Protein AF-A0A498KSR8-F1 (afdb_monomer)

Structure (mmCIF, N/CA/C/O backbone):
data_AF-A0A498KSR8-F1
#
_entry.id   AF-A0A498KSR8-F1
#
loop_
_atom_site.group_PDB
_atom_site.id
_atom_site.type_symbol
_atom_site.label_atom_id
_atom_site.label_alt_id
_atom_site.label_comp_id
_atom_site.label_asym_id
_atom_site.label_entity_id
_atom_site.label_seq_id
_atom_site.pdbx_PDB_ins_code
_atom_site.Cartn_x
_atom_site.Cartn_y
_atom_site.Cartn_z
_atom_site.occupancy
_atom_site.B_iso_or_equiv
_atom_site.auth_seq_id
_atom_site.auth_comp_id
_atom_site.auth_asym_id
_atom_site.auth_atom_id
_atom_site.pdbx_PDB_model_num
ATOM 1 N N . MET A 1 1 ? -6.014 2.698 -21.132 1.00 37.38 1 MET A N 1
ATOM 2 C CA . MET A 1 1 ? -6.149 2.306 -19.713 1.00 37.38 1 MET A CA 1
ATOM 3 C C . MET A 1 1 ? -6.261 0.792 -19.699 1.00 37.38 1 MET A C 1
ATOM 5 O O . MET A 1 1 ? -7.099 0.286 -20.431 1.00 37.38 1 MET A O 1
ATOM 9 N N . ALA A 1 2 ? -5.376 0.079 -19.002 1.00 42.53 2 ALA A N 1
ATOM 10 C CA . ALA A 1 2 ? -5.387 -1.384 -18.971 1.00 42.53 2 ALA A CA 1
ATOM 11 C C . ALA A 1 2 ? -5.490 -1.837 -17.513 1.00 42.53 2 ALA A C 1
ATOM 13 O O . ALA A 1 2 ? -4.584 -1.586 -16.719 1.00 42.53 2 ALA A O 1
ATOM 14 N N . VAL A 1 3 ? -6.623 -2.443 -17.170 1.00 49.97 3 VAL A N 1
ATOM 15 C CA . VAL A 1 3 ? -6.821 -3.191 -15.927 1.00 49.97 3 VAL A CA 1
ATOM 16 C C . VAL A 1 3 ? -6.925 -4.643 -16.358 1.00 49.97 3 VAL A C 1
ATOM 18 O O . VAL A 1 3 ? -7.799 -4.977 -17.158 1.00 49.97 3 VAL A O 1
ATOM 21 N N . SER A 1 4 ? -6.016 -5.485 -15.880 1.00 51.09 4 SER A N 1
ATOM 22 C CA . SER A 1 4 ? -6.077 -6.923 -16.136 1.00 51.09 4 SER A CA 1
ATOM 23 C C . SER A 1 4 ? -6.499 -7.628 -14.857 1.00 51.09 4 SER A C 1
ATOM 25 O O . SER A 1 4 ? -5.865 -7.447 -13.817 1.00 51.09 4 SER A O 1
ATOM 27 N N . PHE A 1 5 ? -7.574 -8.410 -14.929 1.00 47.62 5 PHE A N 1
ATOM 28 C CA . PHE A 1 5 ? -7.998 -9.300 -13.854 1.00 47.62 5 PHE A CA 1
ATOM 29 C C . PHE A 1 5 ? -7.514 -10.713 -14.170 1.00 47.62 5 PHE A C 1
ATOM 31 O O . PHE A 1 5 ? -7.826 -11.260 -15.230 1.00 47.62 5 PHE A O 1
ATOM 38 N N . CYS A 1 6 ? -6.780 -11.328 -13.246 1.00 39.06 6 CYS A N 1
ATOM 39 C CA . CYS A 1 6 ? -6.440 -12.741 -13.360 1.00 39.06 6 CYS A CA 1
ATOM 40 C C . CYS A 1 6 ? -7.640 -13.577 -12.899 1.00 39.06 6 CYS A C 1
ATOM 42 O O . CYS A 1 6 ? -7.863 -13.764 -11.704 1.00 39.06 6 CYS A O 1
ATOM 44 N N . SER A 1 7 ? -8.418 -14.100 -13.849 1.00 30.44 7 SER A N 1
ATOM 45 C CA . SER A 1 7 ? -9.392 -15.151 -13.549 1.00 30.44 7 SER A CA 1
ATOM 46 C C . SER A 1 7 ? -8.649 -16.464 -13.304 1.00 30.44 7 SER A C 1
ATOM 48 O O . SER A 1 7 ? -7.961 -16.969 -14.189 1.00 30.44 7 SER A O 1
ATOM 50 N N . SER A 1 8 ? -8.790 -17.026 -12.103 1.00 32.53 8 SER A N 1
ATOM 51 C CA . SER A 1 8 ? -8.528 -18.450 -11.885 1.00 32.53 8 SER A CA 1
ATOM 52 C C . SER A 1 8 ? -9.859 -19.182 -12.028 1.00 32.53 8 SER A C 1
ATOM 54 O O . SER A 1 8 ? -10.708 -19.137 -11.142 1.00 32.53 8 SER A O 1
ATOM 56 N N . ALA A 1 9 ? -10.068 -19.814 -13.182 1.00 25.47 9 ALA A N 1
ATOM 57 C CA . ALA A 1 9 ? -11.222 -20.670 -13.413 1.00 25.47 9 ALA A CA 1
ATOM 58 C C . ALA A 1 9 ? -10.991 -22.019 -12.716 1.00 25.47 9 ALA A C 1
ATOM 60 O O . ALA A 1 9 ? -10.334 -22.906 -13.256 1.00 25.47 9 ALA A O 1
ATOM 61 N N . SER A 1 10 ? -11.516 -22.182 -11.503 1.00 28.42 10 SER A N 1
ATOM 62 C CA . SER A 1 10 ? -11.705 -23.505 -10.906 1.00 28.42 10 SER A CA 1
ATOM 63 C C . SER A 1 10 ? -13.027 -24.077 -11.414 1.00 28.42 10 SER A C 1
ATOM 65 O O . SER A 1 10 ? -14.099 -23.612 -11.029 1.00 28.42 10 SER A O 1
ATOM 67 N N . SER A 1 11 ? -12.945 -25.064 -12.304 1.00 27.91 11 SER A N 1
ATOM 68 C CA . SER A 1 11 ? -14.103 -25.814 -12.790 1.00 27.91 11 SER A CA 1
ATOM 69 C C . SER A 1 11 ? -14.611 -26.743 -11.688 1.00 27.91 11 SER A C 1
ATOM 71 O O . SER A 1 11 ? -13.905 -27.666 -11.290 1.00 27.91 11 SER A O 1
ATOM 73 N N . SER A 1 12 ? -15.834 -26.528 -11.208 1.00 28.89 12 SER A N 1
ATOM 74 C CA . SER A 1 12 ? -16.576 -27.519 -10.424 1.00 28.89 12 SER A CA 1
ATOM 75 C C . SER A 1 12 ? -17.867 -27.858 -11.160 1.00 28.89 12 SER A C 1
ATOM 77 O O . SER A 1 12 ? -18.763 -27.025 -11.284 1.00 28.89 12 SER A O 1
ATOM 79 N N . ALA A 1 13 ? -17.919 -29.084 -11.673 1.00 31.53 13 ALA A N 1
ATOM 80 C CA . ALA A 1 13 ? -19.086 -29.695 -12.282 1.00 31.53 13 ALA A CA 1
ATOM 81 C C . ALA A 1 13 ? -20.202 -29.891 -11.246 1.00 31.53 13 ALA A C 1
ATOM 83 O O . ALA A 1 13 ? -19.932 -30.422 -10.174 1.00 31.53 13 ALA A O 1
ATOM 84 N N . PHE A 1 14 ? -21.443 -29.537 -11.588 1.00 29.28 14 PHE A N 1
ATOM 85 C CA . PHE A 1 14 ? -22.636 -30.051 -10.912 1.00 29.28 14 PHE A CA 1
ATOM 86 C C . PHE A 1 14 ? -23.839 -30.114 -11.866 1.00 29.28 14 PHE A C 1
ATOM 88 O O . PHE A 1 14 ? -24.258 -29.103 -12.419 1.00 29.28 14 PHE A O 1
ATOM 95 N N . GLY A 1 15 ? -24.347 -31.341 -12.038 1.00 27.52 15 GLY A N 1
ATOM 96 C CA . GLY A 1 15 ? -25.760 -31.727 -11.909 1.00 27.52 15 GLY A CA 1
ATOM 97 C C . GLY A 1 15 ? -26.813 -31.080 -12.811 1.00 27.52 15 GLY A C 1
ATOM 98 O O . GLY A 1 15 ? -27.214 -29.944 -12.602 1.00 27.52 15 GLY A O 1
ATOM 99 N N . GLN A 1 16 ? -27.346 -31.876 -13.738 1.00 27.77 16 GLN A N 1
ATOM 100 C CA . GLN A 1 16 ? -28.535 -31.589 -14.545 1.00 27.77 16 GLN A CA 1
ATOM 101 C C . GLN A 1 16 ? -29.865 -31.720 -13.765 1.00 27.77 16 GLN A C 1
ATOM 103 O O . GLN A 1 16 ? -29.965 -32.522 -12.839 1.00 27.77 16 GLN A O 1
ATOM 108 N N . THR A 1 17 ? -30.897 -31.060 -14.329 1.00 29.50 17 THR A N 1
ATOM 109 C CA . THR A 1 17 ? -32.377 -31.269 -14.263 1.00 29.50 17 THR A CA 1
ATOM 110 C C . THR A 1 17 ? -33.210 -30.366 -13.318 1.00 29.50 17 THR A C 1
ATOM 112 O O . THR A 1 17 ? -32.687 -29.887 -12.320 1.00 29.50 17 THR A O 1
ATOM 115 N N . PRO A 1 18 ? -34.513 -30.114 -13.609 1.00 36.16 18 PRO A N 1
ATOM 116 C CA . PRO A 1 18 ? -35.009 -29.413 -14.802 1.00 36.16 18 PRO A CA 1
ATOM 117 C C . PRO A 1 18 ? -36.053 -28.300 -14.501 1.00 36.16 18 PRO A C 1
ATOM 119 O O . PRO A 1 18 ? -36.508 -28.096 -13.381 1.00 36.16 18 PRO A O 1
ATOM 122 N N . LEU A 1 19 ? -36.417 -27.593 -15.576 1.00 27.86 19 LEU A N 1
ATOM 123 C CA . LEU A 1 19 ? -37.385 -26.497 -15.713 1.00 27.86 19 LEU A CA 1
ATOM 124 C C . LEU A 1 19 ? -38.819 -26.801 -15.231 1.00 27.86 19 LEU A C 1
ATOM 126 O O . LEU A 1 19 ? -39.397 -27.819 -15.600 1.00 27.86 19 LEU A O 1
ATOM 130 N N . LEU A 1 20 ? -39.433 -25.813 -14.569 1.00 27.55 20 LEU A N 1
ATOM 131 C CA . LEU A 1 20 ? -40.883 -25.591 -14.492 1.00 27.55 20 LEU A CA 1
ATOM 132 C C . LEU A 1 20 ? -41.127 -24.080 -14.321 1.00 27.55 20 LEU A C 1
ATOM 134 O O . LEU A 1 20 ? -40.804 -23.511 -13.283 1.00 27.55 20 LEU A O 1
ATOM 138 N N . CYS A 1 21 ? -41.665 -23.415 -15.346 1.00 26.39 21 CYS A N 1
ATOM 139 C CA . CYS A 1 21 ? -42.132 -22.029 -15.258 1.00 26.39 21 CYS A CA 1
ATOM 140 C C . CYS A 1 21 ? -43.576 -21.972 -15.763 1.00 26.39 21 CYS A C 1
ATOM 142 O O . CYS A 1 21 ? -43.846 -22.252 -16.931 1.00 26.39 21 CYS A O 1
ATOM 144 N N . GLY A 1 22 ? -44.491 -21.675 -14.839 1.00 26.58 22 GLY A N 1
ATOM 145 C CA . GLY A 1 22 ? -45.909 -21.464 -15.087 1.00 26.58 22 GLY A CA 1
ATOM 146 C C . GLY A 1 22 ? -46.208 -20.005 -15.423 1.00 26.58 22 GLY A C 1
ATOM 147 O O . GLY A 1 22 ? -45.643 -19.077 -14.850 1.00 26.58 22 GLY A O 1
ATOM 148 N N . THR A 1 23 ? -47.116 -19.835 -16.372 1.00 29.55 23 THR A N 1
ATOM 149 C CA . THR A 1 23 ? -47.727 -18.591 -16.842 1.00 29.55 23 THR A CA 1
ATOM 150 C C . THR A 1 23 ? -48.704 -18.003 -15.825 1.00 29.55 23 THR A C 1
ATOM 152 O O . THR A 1 23 ? -49.509 -18.763 -15.301 1.00 29.55 23 THR A O 1
ATOM 155 N N . HIS A 1 24 ? -48.753 -16.673 -15.666 1.00 30.48 24 HIS A N 1
ATOM 156 C CA . HIS A 1 24 ? -50.002 -15.946 -15.378 1.00 30.48 24 HIS A CA 1
ATOM 157 C C . HIS A 1 24 ? -49.932 -14.467 -15.823 1.00 30.48 24 HIS A C 1
ATOM 159 O O . HIS A 1 24 ? -49.077 -13.702 -15.386 1.00 30.48 24 HIS A O 1
ATOM 165 N N . GLN A 1 25 ? -50.864 -14.100 -16.714 1.00 27.14 25 GLN A N 1
ATOM 166 C CA . GLN A 1 25 ? -51.406 -12.750 -16.971 1.00 27.14 25 GLN A CA 1
ATOM 167 C C . GLN A 1 25 ? -52.143 -12.261 -15.701 1.00 27.14 25 GLN A C 1
ATOM 169 O O . GLN A 1 25 ? -52.571 -13.098 -14.911 1.00 27.14 25 GLN A O 1
ATOM 174 N N . THR A 1 26 ? -52.348 -10.986 -15.345 1.00 28.50 26 THR A N 1
ATOM 175 C CA . THR A 1 26 ? -52.990 -9.790 -15.963 1.00 28.50 26 THR A CA 1
ATOM 176 C C . THR A 1 26 ? -52.943 -8.725 -14.822 1.00 28.50 26 THR A C 1
ATOM 178 O O . THR A 1 26 ? -52.844 -9.125 -13.668 1.00 28.50 26 THR A O 1
ATOM 181 N N . GLN A 1 27 ? -52.969 -7.394 -14.949 1.00 27.55 27 GLN A N 1
ATOM 182 C CA . GLN A 1 27 ? -53.984 -6.502 -15.525 1.00 27.55 27 GLN A CA 1
ATOM 183 C C . GLN A 1 27 ? -53.532 -5.035 -15.293 1.00 27.55 27 GLN A C 1
ATOM 185 O O . GLN A 1 27 ? -52.729 -4.759 -14.403 1.00 27.55 27 GLN A O 1
ATOM 190 N N . ALA A 1 28 ? -54.059 -4.108 -16.094 1.00 27.56 28 ALA A N 1
ATOM 191 C CA . ALA A 1 28 ? -53.700 -2.691 -16.161 1.00 27.56 28 ALA A CA 1
ATOM 192 C C . ALA A 1 28 ? -54.772 -1.757 -15.561 1.00 27.56 28 ALA A C 1
ATOM 194 O O . ALA A 1 28 ? -55.951 -2.084 -15.620 1.00 27.56 28 ALA A O 1
ATOM 195 N N . SER A 1 29 ? -54.361 -0.561 -15.112 1.00 27.38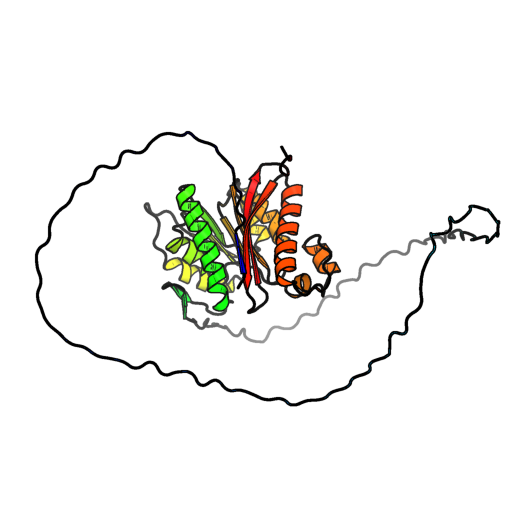 29 SER A N 1
ATOM 196 C CA . SER A 1 29 ? -55.144 0.699 -15.015 1.00 27.38 29 SER A CA 1
ATOM 197 C C . SER A 1 29 ? -54.234 1.779 -14.398 1.00 27.38 29 SER A C 1
ATOM 199 O O . SER A 1 29 ? -53.503 1.449 -13.473 1.00 27.38 29 SER A O 1
ATOM 201 N N . SER A 1 30 ? -54.177 3.067 -14.736 1.00 29.03 30 SER A N 1
ATOM 202 C CA . SER A 1 30 ? -54.765 3.951 -15.751 1.00 29.03 30 SER A CA 1
ATOM 203 C C . SER A 1 30 ? -54.107 5.340 -15.539 1.00 29.03 30 SER A C 1
ATOM 205 O O . SER A 1 30 ? -53.965 5.771 -14.398 1.00 29.03 30 SER A O 1
ATOM 207 N N . LEU A 1 31 ? -53.693 6.017 -16.619 1.00 28.64 31 LEU A N 1
ATOM 208 C CA . LEU A 1 31 ? -53.275 7.445 -16.714 1.00 28.64 31 LEU A CA 1
ATOM 209 C C . LEU A 1 31 ? -54.508 8.397 -16.585 1.00 28.64 31 LEU A C 1
ATOM 211 O O . LEU A 1 31 ? -55.594 7.831 -16.431 1.00 28.64 31 LEU A O 1
ATOM 215 N N . PRO A 1 32 ? -54.471 9.761 -16.741 1.00 40.25 32 PRO A N 1
ATOM 216 C CA . PRO A 1 32 ? -53.430 10.719 -17.222 1.00 40.25 32 PRO A CA 1
ATOM 217 C C . PRO A 1 32 ? -53.456 12.101 -16.457 1.00 40.25 32 PRO A C 1
ATOM 219 O O . PRO A 1 32 ? -53.939 12.128 -15.329 1.00 40.25 32 PRO A O 1
ATOM 222 N N . PRO A 1 33 ? -53.131 13.289 -17.045 1.00 50.56 33 PRO A N 1
ATOM 223 C CA . PRO A 1 33 ? -51.916 13.767 -17.749 1.00 50.56 33 PRO A CA 1
ATOM 224 C C . PRO A 1 33 ? -51.358 15.113 -17.195 1.00 50.56 33 PRO A C 1
ATOM 226 O O . PRO A 1 33 ? -52.087 15.882 -16.583 1.00 50.56 33 PRO A O 1
ATOM 229 N N . SER A 1 34 ? -50.130 15.503 -17.578 1.00 30.50 34 SER A N 1
ATOM 230 C CA . SER A 1 34 ? -49.866 16.866 -18.103 1.00 30.50 34 SER A CA 1
ATOM 231 C C . SER A 1 34 ? -48.469 17.015 -18.723 1.00 30.50 34 SER A C 1
ATOM 233 O O . SER A 1 34 ? -47.472 16.511 -18.218 1.00 30.50 34 SER A O 1
ATOM 235 N N . SER A 1 35 ? -48.457 17.736 -19.838 1.00 29.72 35 SER A N 1
ATOM 236 C CA . SER A 1 35 ? -47.402 18.066 -20.797 1.00 29.72 35 SER A CA 1
ATOM 237 C C . SER A 1 35 ? -46.304 19.024 -20.314 1.00 29.72 35 SER A C 1
ATOM 239 O O . SER A 1 35 ? -46.603 20.007 -19.644 1.00 29.72 35 SER A O 1
ATOM 241 N N . SER A 1 36 ? -45.083 18.882 -20.841 1.00 29.92 36 SER A N 1
ATOM 242 C CA . SER A 1 36 ? -44.428 19.936 -21.649 1.00 29.92 36 SER A CA 1
ATOM 243 C C . SER A 1 36 ? -43.089 19.457 -22.229 1.00 29.92 36 SER A C 1
ATOM 245 O O . SER A 1 36 ? -42.213 18.948 -21.539 1.00 29.92 36 SER A O 1
ATOM 247 N N . LEU A 1 37 ? -42.975 19.599 -23.551 1.00 30.36 37 LEU A N 1
ATOM 248 C CA . LEU A 1 37 ? -41.784 19.366 -24.359 1.00 30.36 37 LEU A CA 1
ATOM 249 C C . LEU A 1 37 ? -40.799 20.530 -24.203 1.00 30.36 37 LEU A C 1
ATOM 251 O O . LEU A 1 37 ? -41.174 21.673 -24.449 1.00 30.36 37 LEU A O 1
ATOM 255 N N . VAL A 1 38 ? -39.521 20.231 -23.964 1.00 29.70 38 VAL A N 1
ATOM 256 C CA . VAL A 1 38 ? -38.410 21.114 -24.347 1.00 29.70 38 VAL A CA 1
ATOM 257 C C . VAL A 1 38 ? -37.380 20.279 -25.103 1.00 29.70 38 VAL A C 1
ATOM 259 O O . VAL A 1 38 ? -36.735 19.392 -24.553 1.00 29.70 38 VAL A O 1
ATOM 262 N N . LYS A 1 39 ? -37.271 20.556 -26.406 1.00 30.12 39 LYS A N 1
ATOM 263 C CA . LYS A 1 39 ? -36.176 20.118 -27.275 1.00 30.12 39 LYS A CA 1
ATOM 264 C C . LYS A 1 39 ? -34.951 20.973 -26.960 1.00 30.12 39 LYS A C 1
ATOM 266 O O . LYS A 1 39 ? -35.011 22.185 -27.145 1.00 30.12 39 LYS A O 1
ATOM 271 N N . THR A 1 40 ? -33.833 20.353 -26.608 1.00 30.72 40 THR A N 1
ATOM 272 C CA . THR A 1 40 ? -32.520 21.012 -26.615 1.00 30.72 40 THR A CA 1
ATOM 273 C C . THR A 1 40 ? -31.614 20.323 -27.626 1.00 30.72 40 THR A C 1
ATOM 275 O O . THR A 1 40 ? -31.404 19.112 -27.599 1.00 30.72 40 THR A O 1
ATOM 278 N N . GLN A 1 41 ? -31.162 21.126 -28.586 1.00 29.78 41 GLN A N 1
ATOM 279 C CA . GLN A 1 41 ? -30.337 20.753 -29.726 1.00 29.78 41 GLN A CA 1
ATOM 280 C C . GLN A 1 41 ? -28.911 20.389 -29.293 1.00 29.78 41 GLN A C 1
ATOM 282 O O . GLN A 1 41 ? -28.297 21.069 -28.476 1.00 29.78 41 GLN A O 1
ATOM 287 N N . ILE A 1 42 ? -28.384 19.335 -29.910 1.00 32.81 42 ILE A N 1
ATOM 288 C CA . ILE A 1 42 ? -26.991 18.887 -29.832 1.00 32.81 42 ILE A CA 1
ATOM 289 C C . ILE A 1 42 ? -26.166 19.688 -30.856 1.00 32.81 42 ILE A C 1
ATOM 291 O O . ILE A 1 42 ? -26.533 19.680 -32.034 1.00 32.81 42 ILE A O 1
ATOM 295 N N . PRO A 1 43 ? -25.040 20.328 -30.489 1.00 33.88 43 PRO A N 1
ATOM 296 C CA . PRO A 1 43 ? -24.094 20.840 -31.470 1.00 33.88 43 PRO A CA 1
ATOM 297 C C . PRO A 1 43 ? -23.013 19.802 -31.817 1.00 33.88 43 PRO A C 1
ATOM 299 O O . PRO A 1 43 ? -22.288 19.303 -30.959 1.00 33.88 43 PRO A O 1
ATOM 302 N N . ASN A 1 44 ? -22.896 19.526 -33.118 1.00 31.94 44 ASN A N 1
ATOM 303 C CA . ASN A 1 44 ? -21.813 18.782 -33.769 1.00 31.94 44 ASN A CA 1
ATOM 304 C C . ASN A 1 44 ? -20.428 19.411 -33.498 1.00 31.94 44 ASN A C 1
ATOM 306 O O . ASN A 1 44 ? -20.257 20.607 -33.758 1.00 31.94 44 ASN A O 1
ATOM 310 N N . PRO A 1 45 ? -19.392 18.635 -33.129 1.00 35.41 45 PRO A N 1
ATOM 311 C CA . PRO A 1 45 ? -18.019 19.110 -33.206 1.00 35.41 45 PRO A CA 1
ATOM 312 C C . PRO A 1 45 ? -17.466 18.978 -34.634 1.00 35.41 45 PRO A C 1
ATOM 314 O O . PRO A 1 45 ? -17.447 17.911 -35.245 1.00 35.41 45 PRO A O 1
ATOM 317 N N . LYS A 1 46 ? -17.000 20.115 -35.160 1.00 29.64 46 LYS A N 1
ATOM 318 C CA . LYS A 1 46 ? -16.313 20.264 -36.447 1.00 29.64 46 LYS A CA 1
ATOM 319 C C . LYS A 1 46 ? -15.026 19.431 -36.486 1.00 29.64 46 LYS A C 1
ATOM 321 O O . LYS A 1 46 ? -1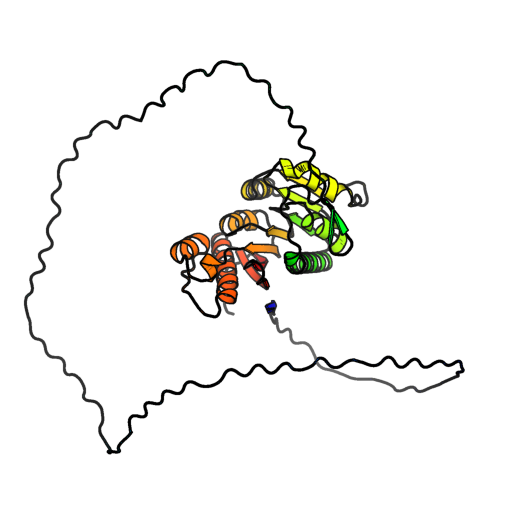4.116 19.644 -35.688 1.00 29.64 46 LYS A O 1
ATOM 326 N N . VAL A 1 47 ? -14.931 18.562 -37.488 1.00 31.17 47 VAL A N 1
ATOM 327 C CA . VAL A 1 47 ? -13.700 17.899 -37.932 1.00 31.17 47 VAL A CA 1
ATOM 328 C C . VAL A 1 47 ? -12.742 18.961 -38.482 1.00 31.17 47 VAL A C 1
ATOM 330 O O . VAL A 1 47 ? -13.051 19.629 -39.467 1.00 31.17 47 VAL A O 1
ATOM 333 N N . LYS A 1 48 ? -11.575 19.133 -37.849 1.00 27.62 48 LYS A N 1
ATOM 334 C CA . LYS A 1 48 ? -10.443 19.864 -38.435 1.00 27.62 48 LYS A CA 1
ATOM 335 C C . LYS A 1 48 ? -9.489 18.867 -39.081 1.00 27.62 48 LYS A C 1
ATOM 337 O O . LYS A 1 48 ? -8.664 18.246 -38.422 1.00 27.62 48 LYS A O 1
ATOM 342 N N . THR A 1 49 ? -9.616 18.761 -40.394 1.00 27.25 49 THR A N 1
ATOM 343 C CA . THR A 1 49 ? -8.634 18.187 -41.309 1.00 27.25 49 THR A CA 1
ATOM 344 C C . THR A 1 49 ? -7.390 19.079 -41.307 1.00 27.25 49 THR A C 1
ATOM 346 O O . THR A 1 49 ? -7.477 20.248 -41.680 1.00 27.25 49 THR A O 1
ATOM 349 N N . GLN A 1 50 ? -6.230 18.560 -40.902 1.00 29.11 50 GLN A N 1
ATOM 350 C CA . GLN A 1 50 ? -4.941 19.159 -41.254 1.00 29.11 50 GLN A CA 1
ATOM 351 C C . GLN A 1 50 ? -4.245 18.261 -42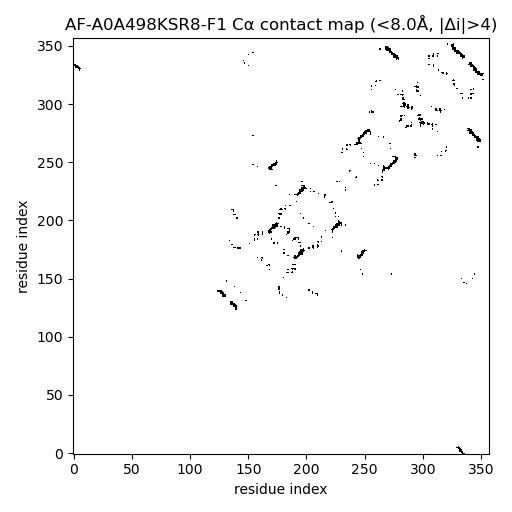.271 1.00 29.11 50 GLN A C 1
ATOM 353 O O . GLN A 1 50 ? -3.776 17.168 -41.967 1.00 29.11 50 GLN A O 1
ATOM 358 N N . GLN A 1 51 ? -4.214 18.764 -43.502 1.00 26.06 51 GLN A N 1
ATOM 359 C CA . GLN A 1 51 ? -3.312 18.337 -44.556 1.00 26.06 51 GLN A CA 1
ATOM 360 C C . GLN A 1 51 ? -1.864 18.595 -44.117 1.00 26.06 51 GLN A C 1
ATOM 362 O O . GLN A 1 51 ? -1.517 19.712 -43.732 1.00 26.06 51 GLN A O 1
ATOM 367 N N . ARG A 1 52 ? -0.992 17.597 -44.266 1.00 27.55 52 ARG A N 1
ATOM 368 C CA . ARG A 1 52 ? 0.415 17.837 -44.600 1.00 27.55 52 ARG A CA 1
ATOM 369 C C . ARG A 1 52 ? 0.760 17.024 -45.836 1.00 27.55 52 ARG A C 1
ATOM 371 O O . ARG A 1 52 ? 0.542 15.818 -45.890 1.00 27.55 52 ARG A O 1
ATOM 378 N N . ALA A 1 53 ? 1.222 17.754 -46.841 1.00 28.59 53 ALA A N 1
ATOM 379 C CA . ALA A 1 53 ? 1.590 17.270 -48.152 1.00 28.59 53 ALA A CA 1
ATOM 380 C C . ALA A 1 53 ? 2.955 16.562 -48.141 1.00 28.59 53 ALA A C 1
ATOM 382 O O . ALA A 1 53 ? 3.882 16.990 -47.461 1.00 28.59 53 ALA A O 1
ATOM 383 N N . ASN A 1 54 ? 3.013 15.492 -48.937 1.00 26.72 54 ASN A N 1
ATOM 384 C CA . ASN A 1 54 ? 4.100 14.984 -49.777 1.00 26.72 54 ASN A CA 1
ATOM 385 C C . ASN A 1 54 ? 5.564 15.334 -49.445 1.00 26.72 54 ASN A C 1
ATOM 387 O O . ASN A 1 54 ? 6.003 16.461 -49.646 1.00 26.72 54 ASN A O 1
ATOM 391 N N . ALA A 1 55 ? 6.363 14.280 -49.265 1.00 28.14 55 ALA A N 1
ATOM 392 C CA . ALA A 1 55 ? 7.585 14.099 -50.047 1.00 28.14 55 ALA A CA 1
ATOM 393 C C . ALA A 1 55 ? 7.758 12.605 -50.366 1.00 28.14 55 ALA A C 1
ATOM 395 O O . ALA A 1 55 ? 7.827 11.760 -49.477 1.00 28.14 55 ALA A O 1
ATOM 396 N N . ARG A 1 56 ? 7.750 12.301 -51.665 1.00 29.22 56 ARG A N 1
ATOM 397 C CA . ARG A 1 56 ? 8.091 11.003 -52.250 1.00 29.22 56 ARG A CA 1
ATOM 398 C C . ARG A 1 56 ? 9.607 10.833 -52.172 1.00 29.22 56 ARG A C 1
ATOM 400 O O . ARG A 1 56 ? 10.317 11.787 -52.463 1.00 29.22 56 ARG A O 1
ATOM 407 N N . ASN A 1 57 ? 10.081 9.621 -51.911 1.00 27.03 57 ASN A N 1
ATOM 408 C CA . ASN A 1 57 ? 11.186 9.080 -52.693 1.00 27.03 57 ASN A CA 1
ATOM 409 C C . ASN A 1 57 ? 11.020 7.568 -52.826 1.00 27.03 57 ASN A C 1
ATOM 411 O O . ASN A 1 57 ? 10.968 6.822 -51.853 1.00 27.03 57 ASN A O 1
ATOM 415 N N . SER A 1 58 ? 10.838 7.176 -54.078 1.00 27.16 58 SER A N 1
ATOM 416 C CA . SER A 1 58 ? 10.783 5.823 -54.588 1.00 27.16 58 SER A CA 1
ATOM 417 C C . SER A 1 58 ? 12.179 5.417 -55.033 1.00 27.16 58 SER A C 1
ATOM 419 O O . SER A 1 58 ? 12.733 6.092 -55.894 1.00 27.16 58 SER A O 1
ATOM 421 N N . GLU A 1 59 ? 12.674 4.273 -54.579 1.00 27.64 59 GLU A N 1
ATOM 422 C CA . GLU A 1 59 ? 13.599 3.474 -55.382 1.00 27.64 59 GLU A CA 1
ATOM 423 C C . GLU A 1 59 ? 13.074 2.038 -55.429 1.00 27.64 59 GLU A C 1
ATOM 425 O O . GLU A 1 59 ? 13.120 1.275 -54.468 1.00 27.64 59 GLU A O 1
ATOM 430 N N . ARG A 1 60 ? 12.473 1.729 -56.583 1.00 26.41 60 ARG A N 1
ATOM 431 C CA . ARG A 1 60 ? 12.300 0.379 -57.113 1.00 26.41 60 ARG A CA 1
ATOM 432 C C . ARG A 1 60 ? 13.666 -0.081 -57.608 1.00 26.41 60 ARG A C 1
ATOM 434 O O . ARG A 1 60 ? 14.245 0.598 -58.449 1.00 26.41 60 ARG A O 1
ATOM 441 N N . LEU A 1 61 ? 14.094 -1.270 -57.207 1.00 27.80 61 LEU A N 1
ATOM 442 C CA . LEU A 1 61 ? 15.012 -2.079 -58.001 1.00 27.80 61 LEU A CA 1
ATOM 443 C C . LEU A 1 61 ? 14.369 -3.440 -58.252 1.00 27.80 61 LEU A C 1
ATOM 445 O O . LEU A 1 61 ? 13.660 -3.990 -57.411 1.00 27.80 61 LEU A O 1
ATOM 449 N N . GLN A 1 62 ? 14.512 -3.850 -59.503 1.00 26.94 62 GLN A N 1
ATOM 450 C CA . GLN A 1 62 ? 13.729 -4.834 -60.229 1.00 26.94 62 GLN A CA 1
ATOM 451 C C . GLN A 1 62 ? 14.034 -6.270 -59.787 1.00 26.94 62 GLN A C 1
ATOM 453 O O . GLN A 1 62 ? 15.185 -6.620 -59.543 1.00 26.94 62 GLN A O 1
ATOM 458 N N . CYS A 1 63 ? 12.996 -7.109 -59.774 1.00 23.03 63 CYS A N 1
ATOM 459 C CA . CYS A 1 63 ? 13.143 -8.549 -59.957 1.00 23.03 63 CYS A CA 1
ATOM 460 C C . CYS A 1 63 ? 13.329 -8.843 -61.450 1.00 23.03 63 CYS A C 1
ATOM 462 O O . CYS A 1 63 ? 12.595 -8.304 -62.281 1.00 23.03 63 CYS A O 1
ATOM 464 N N . SER A 1 64 ? 14.251 -9.748 -61.761 1.00 29.09 64 SER A N 1
ATOM 465 C CA . SER A 1 64 ? 14.302 -10.484 -63.022 1.00 29.09 64 SER A CA 1
ATOM 466 C C . SER A 1 64 ? 14.453 -11.973 -62.713 1.00 29.09 64 SER A C 1
ATOM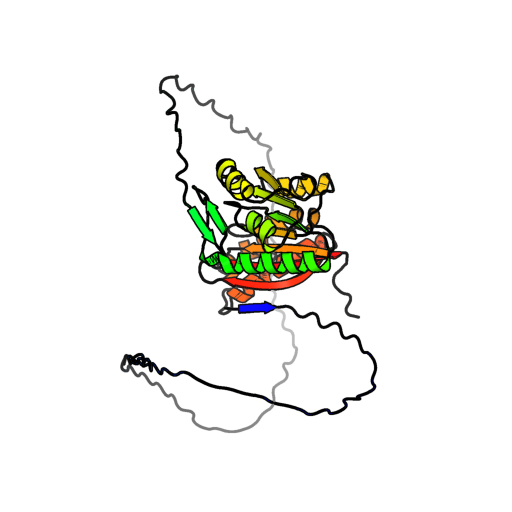 468 O O . SER A 1 64 ? 15.222 -12.355 -61.831 1.00 29.09 64 SER A O 1
ATOM 470 N N . ASP A 1 65 ? 13.653 -12.757 -63.427 1.00 28.20 65 ASP A N 1
ATOM 471 C CA . ASP A 1 65 ? 13.406 -14.193 -63.320 1.00 28.20 65 ASP A CA 1
ATOM 472 C C . ASP A 1 65 ? 14.642 -15.093 -63.487 1.00 28.20 65 ASP A C 1
ATOM 474 O O . ASP A 1 65 ? 15.608 -14.722 -64.153 1.00 28.20 65 ASP A O 1
ATOM 478 N N . GLY A 1 66 ? 14.559 -16.333 -62.976 1.00 27.14 66 GLY A N 1
ATOM 479 C CA . GLY A 1 66 ? 15.476 -17.403 -63.391 1.00 27.14 66 GLY A CA 1
ATOM 480 C C . GLY A 1 66 ? 15.593 -18.633 -62.482 1.00 27.14 66 GLY A C 1
ATOM 481 O O . GLY A 1 66 ? 16.595 -18.800 -61.806 1.00 27.14 66 GLY A O 1
ATOM 482 N N . SER A 1 67 ? 14.582 -19.508 -62.525 1.00 28.20 67 SER A N 1
ATOM 483 C CA . SER A 1 67 ? 14.670 -20.988 -62.572 1.00 28.20 67 SER A CA 1
ATOM 484 C C . SER A 1 67 ? 15.547 -21.829 -61.598 1.00 28.20 67 SER A C 1
ATOM 486 O O . SER A 1 67 ? 16.762 -21.875 -61.719 1.00 28.20 67 SER A O 1
ATOM 488 N N . ILE A 1 68 ? 14.848 -22.677 -60.814 1.00 27.34 68 ILE A N 1
ATOM 489 C CA . ILE A 1 68 ? 14.902 -24.169 -60.798 1.00 27.34 68 ILE A CA 1
ATOM 490 C C . ILE A 1 68 ? 16.158 -24.915 -60.243 1.00 27.34 68 ILE A C 1
ATOM 492 O O . ILE A 1 68 ? 17.232 -24.893 -60.824 1.00 27.34 68 ILE A O 1
ATOM 496 N N . ILE A 1 69 ? 15.882 -25.748 -59.213 1.00 27.27 69 ILE A N 1
ATOM 497 C CA . ILE A 1 69 ? 16.524 -27.013 -58.748 1.00 27.27 69 ILE A CA 1
ATOM 498 C C . ILE A 1 69 ? 17.949 -26.958 -58.153 1.00 27.27 69 ILE A C 1
ATOM 500 O O . ILE A 1 69 ? 18.937 -26.832 -58.864 1.00 27.27 69 ILE A O 1
ATOM 504 N N . SER A 1 70 ? 18.078 -27.258 -56.850 1.00 27.69 70 SER A N 1
ATOM 505 C CA . SER A 1 70 ? 18.725 -28.488 -56.323 1.00 27.69 70 SER A CA 1
ATOM 506 C C . SER A 1 70 ? 18.967 -28.432 -54.802 1.00 27.69 70 SER A C 1
ATOM 508 O O . SER A 1 70 ? 19.121 -27.383 -54.190 1.00 27.69 70 SER A O 1
ATOM 510 N N . THR A 1 71 ? 18.914 -29.621 -54.213 1.00 34.12 71 THR A N 1
ATOM 511 C CA . THR A 1 71 ? 19.071 -30.049 -52.813 1.00 34.12 71 THR A CA 1
ATOM 512 C C . THR A 1 71 ? 20.414 -29.681 -52.152 1.00 34.12 71 THR A C 1
ATOM 514 O O . THR A 1 71 ? 21.374 -29.375 -52.856 1.00 34.12 71 THR A O 1
ATOM 517 N N . PRO A 1 72 ? 20.524 -29.741 -50.805 1.00 33.72 72 PRO A N 1
ATOM 518 C CA . PRO A 1 72 ? 21.677 -29.212 -50.075 1.00 33.72 72 PRO A CA 1
ATOM 519 C C . PRO A 1 72 ? 22.871 -30.178 -50.126 1.00 33.72 72 PRO A C 1
ATOM 521 O O . PRO A 1 72 ? 22.657 -31.392 -50.086 1.00 33.72 72 PRO A O 1
ATOM 524 N N . PRO A 1 73 ? 24.127 -29.697 -50.130 1.00 32.78 73 PRO A N 1
ATOM 525 C CA . PRO A 1 73 ? 25.257 -30.574 -49.901 1.00 32.78 73 PRO A CA 1
ATOM 526 C C . PRO A 1 73 ? 25.520 -30.735 -48.400 1.00 32.78 73 PRO A C 1
ATOM 528 O O . PRO A 1 73 ? 25.648 -29.781 -47.632 1.00 32.78 73 PRO A O 1
ATOM 531 N N . SER A 1 74 ? 25.615 -32.000 -48.017 1.00 30.53 74 SER A N 1
ATOM 532 C CA . SER A 1 74 ? 26.275 -32.528 -46.830 1.00 30.53 74 SER A CA 1
ATOM 533 C C . SER A 1 74 ? 27.710 -32.004 -46.694 1.00 30.53 74 SER A C 1
ATOM 535 O O . SER A 1 74 ? 28.510 -32.168 -47.616 1.00 30.53 74 SER A O 1
ATOM 537 N N . ASN A 1 75 ? 28.059 -31.451 -45.531 1.00 30.19 75 ASN A N 1
ATOM 538 C CA . ASN A 1 75 ? 29.450 -31.174 -45.167 1.00 30.19 75 ASN A CA 1
ATOM 539 C C . ASN A 1 75 ? 30.147 -32.465 -44.700 1.00 30.19 75 ASN A C 1
ATOM 541 O O . ASN A 1 75 ? 29.646 -33.108 -43.773 1.00 30.19 75 ASN A O 1
ATOM 545 N N . PRO A 1 76 ? 31.305 -32.832 -45.275 1.00 34.53 76 PRO A N 1
ATOM 546 C CA . PRO A 1 76 ? 32.134 -33.902 -44.753 1.00 34.53 76 PRO A CA 1
ATOM 547 C C . PRO A 1 76 ? 33.049 -33.394 -43.630 1.00 34.53 76 PRO A C 1
ATOM 549 O O . PRO A 1 76 ? 33.662 -32.330 -43.714 1.00 34.53 76 PRO A O 1
ATOM 552 N N . PHE A 1 77 ? 33.151 -34.211 -42.584 1.00 28.53 77 PHE A N 1
ATOM 553 C CA . PHE A 1 77 ? 34.310 -34.279 -41.701 1.00 28.53 77 PHE A CA 1
ATOM 554 C C . PHE A 1 77 ? 35.567 -34.531 -42.549 1.00 28.53 77 PHE A C 1
ATOM 556 O O . PHE A 1 77 ? 35.628 -35.563 -43.209 1.00 28.53 77 PHE A O 1
ATOM 563 N N . ASP A 1 78 ? 36.578 -33.663 -42.474 1.00 27.86 78 ASP A N 1
ATOM 564 C CA . ASP A 1 78 ? 37.941 -34.142 -42.231 1.00 27.86 78 ASP A CA 1
ATOM 565 C C . ASP A 1 78 ? 38.851 -33.062 -41.627 1.00 27.86 78 ASP A C 1
ATOM 567 O O . ASP A 1 78 ? 38.831 -31.877 -41.962 1.00 27.86 78 ASP A O 1
ATOM 571 N N . SER A 1 79 ? 39.642 -33.570 -40.700 1.00 29.25 79 SER A N 1
ATOM 572 C CA . SER A 1 79 ? 40.732 -33.025 -39.927 1.00 29.25 79 SER A CA 1
ATOM 573 C C . SER A 1 79 ? 41.852 -32.395 -40.760 1.00 29.25 79 SER A C 1
ATOM 575 O O . SER A 1 79 ? 42.415 -33.018 -41.656 1.00 29.25 79 SER A O 1
ATOM 577 N N . ARG A 1 80 ? 42.284 -31.188 -40.371 1.00 29.20 80 ARG A N 1
ATOM 578 C CA . ARG A 1 80 ? 43.699 -30.795 -40.448 1.00 29.20 80 ARG A CA 1
ATOM 579 C C . ARG A 1 80 ? 44.094 -29.998 -39.217 1.00 29.20 80 ARG A C 1
ATOM 581 O O . ARG A 1 80 ? 43.496 -28.986 -38.869 1.00 29.20 80 ARG A O 1
ATOM 588 N N . HIS A 1 81 ? 45.112 -30.537 -38.563 1.00 32.22 81 HIS A N 1
ATOM 589 C CA . HIS A 1 81 ? 45.888 -29.928 -37.505 1.00 32.22 81 HIS A CA 1
ATOM 590 C C . HIS A 1 81 ? 46.521 -28.620 -37.978 1.00 32.22 81 HIS A C 1
ATOM 592 O O . HIS A 1 81 ? 47.327 -28.653 -38.900 1.00 32.22 81 HIS A O 1
ATOM 598 N N . ASP A 1 82 ? 46.272 -27.530 -37.254 1.00 32.22 82 ASP A N 1
ATOM 599 C CA . ASP A 1 82 ? 47.234 -26.439 -37.145 1.00 32.22 82 ASP A CA 1
ATOM 600 C C . ASP A 1 82 ? 47.432 -26.073 -35.673 1.00 32.22 82 ASP A C 1
ATOM 602 O O . ASP A 1 82 ? 46.511 -25.737 -34.926 1.00 32.22 82 ASP A O 1
ATOM 606 N N . LYS A 1 83 ? 48.681 -26.238 -35.237 1.00 33.69 83 LYS A N 1
ATOM 607 C CA . LYS A 1 83 ? 49.168 -25.960 -33.889 1.00 33.69 83 LYS A CA 1
ATOM 608 C C . LYS A 1 83 ? 49.282 -24.446 -33.709 1.00 33.69 83 LYS A C 1
ATOM 610 O O . LYS A 1 83 ? 50.246 -23.851 -34.176 1.00 33.69 83 LYS A O 1
ATOM 615 N N . LEU A 1 84 ? 48.384 -23.844 -32.930 1.00 30.66 84 LEU A N 1
ATOM 616 C CA . LEU A 1 84 ? 48.651 -22.565 -32.270 1.00 30.66 84 LEU A CA 1
ATOM 617 C C . LEU A 1 84 ? 48.672 -22.755 -30.752 1.00 30.66 84 LEU A C 1
ATOM 619 O O . LEU A 1 84 ? 47.659 -22.907 -30.078 1.00 30.66 84 LEU A O 1
ATOM 623 N N . SER A 1 85 ? 49.898 -22.773 -30.237 1.00 30.78 85 SER A N 1
ATOM 624 C CA . SER A 1 85 ? 50.262 -22.790 -28.825 1.00 30.78 85 SER A CA 1
ATOM 625 C C . SER A 1 85 ? 49.777 -21.510 -28.127 1.00 30.78 85 SER A C 1
ATOM 627 O O . SER A 1 85 ? 50.470 -20.491 -28.146 1.00 30.78 85 SER A O 1
ATOM 629 N N . LEU A 1 86 ? 48.638 -21.567 -27.437 1.00 32.28 86 LEU A N 1
ATOM 630 C CA . LEU A 1 86 ? 48.294 -20.589 -26.402 1.00 32.28 86 LEU A CA 1
ATOM 631 C C . LEU A 1 86 ? 48.989 -20.989 -25.095 1.00 32.28 86 LEU A C 1
ATOM 633 O O . LEU A 1 86 ? 48.503 -21.815 -24.325 1.00 32.28 86 LEU A O 1
ATOM 637 N N . ARG A 1 87 ? 50.167 -20.401 -24.858 1.00 30.44 87 ARG A N 1
ATOM 638 C CA . ARG A 1 87 ? 50.845 -20.448 -23.557 1.00 30.44 87 ARG A CA 1
ATOM 639 C C . ARG A 1 87 ? 49.989 -19.714 -22.522 1.00 30.44 87 ARG A C 1
ATOM 641 O O . ARG A 1 87 ? 49.915 -18.487 -22.538 1.00 30.44 87 ARG A O 1
ATOM 648 N N . LEU A 1 88 ? 49.414 -20.464 -21.587 1.00 32.72 88 LEU A N 1
ATOM 649 C CA . LEU A 1 88 ? 48.998 -19.952 -20.284 1.00 32.72 88 LEU A CA 1
ATOM 650 C C . LEU A 1 88 ? 50.244 -19.411 -19.567 1.00 32.72 88 LEU A C 1
ATOM 652 O O . LEU A 1 88 ? 51.176 -20.161 -19.278 1.00 32.72 88 LEU A O 1
ATOM 656 N N . LYS A 1 89 ? 50.294 -18.097 -19.326 1.00 30.52 89 LYS A N 1
ATOM 657 C CA . LYS A 1 89 ? 51.334 -17.489 -18.488 1.00 30.52 89 LYS A CA 1
ATOM 658 C C . LYS A 1 89 ? 51.010 -17.786 -17.015 1.00 30.52 89 LYS A C 1
ATOM 660 O O . LYS A 1 89 ? 49.906 -17.452 -16.586 1.00 30.52 89 LYS A O 1
ATOM 665 N N . PRO A 1 90 ? 51.932 -18.374 -16.236 1.00 33.09 90 PRO A N 1
ATOM 666 C CA . PRO A 1 90 ? 51.751 -18.509 -14.798 1.00 33.09 90 PRO A CA 1
ATOM 667 C C . PRO A 1 90 ? 51.852 -17.128 -14.141 1.00 33.09 90 PRO A C 1
ATOM 669 O O . PRO A 1 90 ? 52.799 -16.378 -14.382 1.00 33.09 90 PRO A O 1
ATOM 672 N N . TYR A 1 91 ? 50.855 -16.791 -13.323 1.00 32.22 91 TYR A N 1
ATOM 673 C CA . TYR A 1 91 ? 50.906 -15.643 -12.424 1.00 32.22 91 TYR A CA 1
ATOM 674 C C . TYR A 1 91 ? 52.054 -15.846 -11.429 1.00 32.22 91 TYR A C 1
ATOM 676 O O . TYR A 1 91 ? 52.063 -16.805 -10.659 1.00 32.22 91 TYR A O 1
ATOM 684 N N . LEU A 1 92 ? 53.035 -14.946 -11.467 1.00 32.41 92 LEU A N 1
ATOM 685 C CA . LEU A 1 92 ? 54.085 -14.850 -10.461 1.00 32.41 92 LEU A CA 1
ATOM 686 C C . LEU A 1 92 ? 53.478 -14.352 -9.144 1.00 32.41 92 LEU A C 1
ATOM 688 O O . LEU A 1 92 ? 52.908 -13.264 -9.083 1.00 32.41 92 LEU A O 1
ATOM 692 N N . LEU A 1 93 ? 53.636 -15.159 -8.094 1.00 37.69 93 LEU A N 1
ATOM 693 C CA . LEU A 1 93 ? 53.498 -14.763 -6.695 1.00 37.69 93 LEU A CA 1
ATOM 694 C C . LEU A 1 93 ? 54.565 -13.708 -6.372 1.00 37.69 93 LEU A C 1
ATOM 696 O O . LEU A 1 93 ? 55.721 -14.043 -6.125 1.00 37.69 93 LEU A O 1
ATOM 700 N N . SER A 1 94 ? 54.186 -12.432 -6.372 1.00 33.94 94 SER A N 1
ATOM 701 C CA . SER A 1 94 ? 54.967 -11.381 -5.721 1.00 33.94 94 SER A CA 1
ATOM 702 C C . SER A 1 94 ? 54.548 -11.280 -4.256 1.00 33.94 94 SER A C 1
ATOM 704 O O . SER A 1 94 ? 53.363 -11.139 -3.955 1.00 33.94 94 SER A O 1
ATOM 706 N N . HIS A 1 95 ? 55.528 -11.355 -3.359 1.00 34.34 95 HIS A N 1
ATOM 707 C CA . HIS A 1 95 ? 55.395 -11.140 -1.923 1.00 34.34 95 HIS A CA 1
ATOM 708 C C . HIS A 1 95 ? 54.512 -9.929 -1.581 1.00 34.34 95 HIS A C 1
ATOM 710 O O . HIS A 1 95 ? 54.855 -8.793 -1.899 1.00 34.34 95 HIS A O 1
ATOM 716 N N . PHE A 1 96 ? 53.408 -10.166 -0.870 1.00 31.12 96 PHE A N 1
ATOM 717 C CA . PHE A 1 96 ? 52.742 -9.123 -0.097 1.00 31.12 96 PHE A CA 1
ATOM 718 C C . PHE A 1 96 ? 53.591 -8.852 1.148 1.00 31.12 96 PHE A C 1
ATOM 720 O O . PHE A 1 96 ? 53.631 -9.676 2.063 1.00 31.12 96 PHE A O 1
ATOM 727 N N . SER A 1 97 ? 54.284 -7.713 1.188 1.00 32.16 97 SER A N 1
ATOM 728 C CA . SER A 1 97 ? 54.714 -7.152 2.466 1.00 32.16 97 SER A CA 1
ATOM 729 C C . SER A 1 97 ? 53.484 -6.550 3.147 1.00 32.16 97 SER A C 1
ATOM 731 O O . SER A 1 97 ? 52.708 -5.811 2.541 1.00 32.16 97 SER A O 1
ATOM 733 N N . ALA A 1 98 ? 53.262 -6.927 4.404 1.00 34.78 98 ALA A N 1
ATOM 734 C CA . ALA A 1 98 ? 52.216 -6.348 5.227 1.00 34.78 98 ALA A CA 1
ATOM 735 C C . ALA A 1 98 ? 52.611 -4.910 5.590 1.00 34.78 98 ALA A C 1
ATOM 737 O O . ALA A 1 98 ? 53.481 -4.691 6.433 1.00 34.78 98 ALA A O 1
ATOM 738 N N . THR A 1 99 ? 51.985 -3.924 4.953 1.00 34.12 99 THR A N 1
ATOM 739 C CA . THR A 1 99 ? 51.995 -2.541 5.431 1.00 34.12 99 THR A CA 1
ATOM 740 C C . THR A 1 99 ? 50.844 -2.352 6.427 1.00 34.12 99 THR A C 1
ATOM 742 O O . THR A 1 99 ? 49.719 -2.775 6.147 1.00 34.12 99 THR A O 1
ATOM 745 N N . PRO A 1 100 ? 51.069 -1.743 7.607 1.00 33.09 100 PRO A N 1
ATOM 746 C CA . PRO A 1 100 ? 49.985 -1.476 8.543 1.00 33.09 100 PRO A CA 1
ATOM 747 C C . PRO A 1 100 ? 49.052 -0.415 7.952 1.00 33.09 100 PRO A C 1
ATOM 749 O O . PRO A 1 100 ? 49.458 0.723 7.713 1.00 33.09 100 PRO A O 1
ATOM 752 N N . SER A 1 101 ? 47.792 -0.788 7.736 1.00 31.98 101 SER A N 1
ATOM 753 C CA . SER A 1 101 ? 46.704 0.133 7.411 1.00 31.98 101 SER A CA 1
ATOM 754 C C . SER A 1 101 ? 46.493 1.103 8.577 1.00 31.98 101 SER A C 1
ATOM 756 O O . SER A 1 101 ? 45.941 0.728 9.612 1.00 31.98 101 SER A O 1
ATOM 758 N N . GLN A 1 102 ? 46.926 2.354 8.423 1.00 36.06 102 GLN A N 1
ATOM 759 C CA . GLN A 1 102 ? 46.523 3.429 9.323 1.00 36.06 102 GLN A CA 1
ATOM 760 C C . GLN A 1 102 ? 45.083 3.834 8.994 1.00 36.06 102 GLN A C 1
ATOM 762 O O . GLN A 1 102 ? 44.814 4.379 7.925 1.00 36.06 102 GLN A O 1
ATOM 767 N N . ASN A 1 103 ? 44.160 3.574 9.922 1.00 34.34 103 ASN A N 1
ATOM 768 C CA . ASN A 1 103 ? 42.821 4.161 9.890 1.00 34.34 103 ASN A CA 1
ATOM 769 C C . ASN A 1 103 ? 42.940 5.695 9.806 1.00 34.34 103 ASN A C 1
ATOM 771 O O . ASN A 1 103 ? 43.702 6.272 10.592 1.00 34.34 103 ASN A O 1
ATOM 775 N N . PRO A 1 104 ? 42.199 6.380 8.916 1.00 36.91 104 PRO A N 1
ATOM 776 C CA . PRO A 1 104 ? 42.187 7.832 8.912 1.00 36.91 104 PRO A CA 1
ATOM 777 C C . PRO A 1 104 ? 41.625 8.327 10.249 1.00 36.91 104 PRO A C 1
ATOM 779 O O . PRO A 1 104 ? 40.495 8.023 10.631 1.00 36.91 104 PRO A O 1
ATOM 782 N N . LYS A 1 105 ? 42.457 9.070 10.985 1.00 31.97 105 LYS A N 1
ATOM 783 C CA . LYS A 1 105 ? 42.063 9.784 12.199 1.00 31.97 105 LYS A CA 1
ATOM 784 C C . LYS A 1 105 ? 40.980 10.793 11.818 1.00 31.97 105 LYS A C 1
ATOM 786 O O . LYS A 1 105 ? 41.228 11.664 10.988 1.00 31.97 105 LYS A O 1
ATOM 791 N N . PHE A 1 106 ? 39.805 10.689 12.436 1.00 32.06 106 PHE A N 1
ATOM 792 C CA . PHE A 1 106 ? 38.823 11.769 12.423 1.00 32.06 106 PHE A CA 1
ATOM 793 C C . PHE A 1 106 ? 39.488 13.017 13.011 1.00 32.06 106 PHE A C 1
ATOM 795 O O . PHE A 1 106 ? 39.833 13.051 14.193 1.00 32.06 106 PHE A O 1
ATOM 802 N N . ALA A 1 107 ? 39.727 14.017 12.166 1.00 32.16 107 ALA A N 1
ATOM 803 C CA . ALA A 1 107 ? 40.151 15.329 12.615 1.00 32.16 107 ALA A CA 1
ATOM 804 C C . ALA A 1 107 ? 39.002 15.945 13.420 1.00 32.16 107 ALA A C 1
ATOM 806 O O . ALA A 1 107 ? 37.875 16.040 12.933 1.00 32.16 107 ALA A O 1
ATOM 807 N N . ALA A 1 108 ? 39.293 16.322 14.665 1.00 31.31 108 ALA A N 1
ATOM 808 C CA . ALA A 1 108 ? 38.384 17.078 15.506 1.00 31.31 108 ALA A CA 1
ATOM 809 C C . ALA A 1 108 ? 38.022 18.384 14.789 1.00 31.31 108 ALA A C 1
ATOM 811 O O . ALA A 1 108 ? 38.884 19.234 14.559 1.00 31.31 108 ALA A O 1
ATOM 812 N N . VAL A 1 109 ? 36.751 18.521 14.412 1.00 31.12 109 VAL A N 1
ATOM 813 C CA . VAL A 1 109 ? 36.215 19.790 13.932 1.00 31.12 109 VAL A CA 1
ATOM 814 C C . VAL A 1 109 ? 36.138 20.733 15.124 1.00 31.12 109 VAL A C 1
ATOM 816 O O . VAL A 1 109 ? 35.579 20.422 16.174 1.00 31.12 109 VAL A O 1
ATOM 819 N N . THR A 1 110 ? 36.800 21.862 14.934 1.00 30.48 110 THR A N 1
ATOM 820 C CA . THR A 1 110 ? 36.988 22.975 15.850 1.00 30.48 110 THR A CA 1
ATOM 821 C C . THR A 1 110 ? 35.653 23.521 16.352 1.00 30.48 110 THR A C 1
ATOM 823 O O . THR A 1 110 ? 34.691 23.640 15.596 1.00 30.48 110 THR A O 1
ATOM 826 N N . GLN A 1 111 ? 35.627 23.867 17.640 1.00 30.81 111 GLN A N 1
ATOM 827 C CA . GLN A 1 111 ? 34.551 24.590 18.310 1.00 30.81 111 GLN A CA 1
ATOM 828 C C . GLN A 1 111 ? 34.167 25.839 17.503 1.00 30.81 111 GLN A C 1
ATOM 830 O O . GLN A 1 111 ? 34.994 26.731 17.320 1.00 30.81 111 GLN A O 1
ATOM 835 N N . TYR A 1 112 ? 32.918 25.902 17.040 1.00 28.06 112 TYR A N 1
ATOM 836 C CA . TYR A 1 112 ? 32.304 27.156 16.620 1.00 28.06 112 TYR A CA 1
ATOM 837 C C . TYR A 1 112 ? 31.551 27.728 17.816 1.00 28.06 112 TYR A C 1
ATOM 839 O O . TYR A 1 112 ? 30.698 27.073 18.409 1.00 28.06 112 TYR A O 1
ATOM 847 N N . SER A 1 113 ? 31.954 28.935 18.185 1.00 32.78 113 SER A N 1
ATOM 848 C CA . SER A 1 113 ? 31.431 29.744 19.272 1.00 32.78 113 SER A CA 1
ATOM 849 C C . SER A 1 113 ? 29.937 30.030 19.130 1.00 32.78 113 SER A C 1
ATOM 851 O O . SER A 1 113 ? 29.474 30.435 18.062 1.00 32.78 113 SER A O 1
ATOM 853 N N . 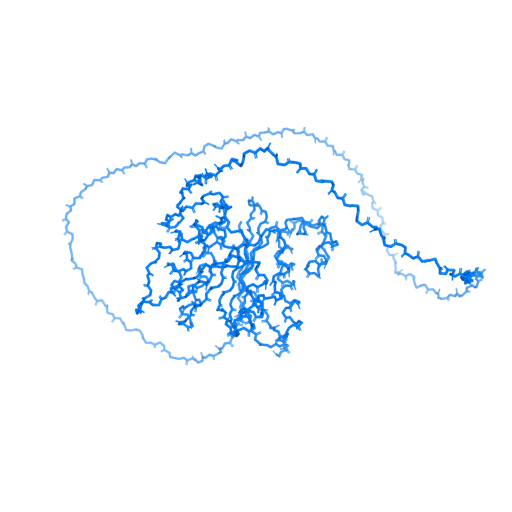ASP A 1 114 ? 29.232 29.897 20.252 1.00 39.59 114 ASP A N 1
ATOM 854 C CA . ASP A 1 114 ? 27.884 30.399 20.487 1.00 39.59 114 ASP A CA 1
ATOM 855 C C . ASP A 1 114 ? 27.762 31.883 20.122 1.00 39.59 114 ASP A C 1
ATOM 857 O O . ASP A 1 114 ? 28.444 32.734 20.693 1.00 39.59 114 ASP A O 1
ATOM 861 N N . SER A 1 115 ? 26.884 32.192 19.168 1.00 40.31 115 SER A N 1
ATOM 862 C CA . SER A 1 115 ? 26.064 33.415 19.112 1.00 40.31 115 SER A CA 1
ATOM 863 C C . SER A 1 115 ? 25.359 33.511 17.760 1.00 40.31 115 SER A C 1
ATOM 865 O O . SER A 1 115 ? 25.786 34.215 16.852 1.00 40.31 115 SER A O 1
ATOM 867 N N . ASN A 1 116 ? 24.231 32.818 17.622 1.00 36.66 116 ASN A N 1
ATOM 868 C CA . ASN A 1 116 ? 23.123 33.386 16.863 1.00 36.66 116 ASN A CA 1
ATOM 869 C C . ASN A 1 116 ? 21.818 32.707 17.268 1.00 36.66 116 ASN A C 1
ATOM 871 O O . ASN A 1 116 ? 21.691 31.485 17.247 1.00 36.66 116 ASN A O 1
ATOM 875 N N . SER A 1 117 ? 20.874 33.532 17.703 1.00 38.47 117 SER A N 1
ATOM 876 C CA . SER A 1 117 ? 19.530 33.169 18.133 1.00 38.47 117 SER A CA 1
ATOM 877 C C . SER A 1 117 ? 18.873 32.171 17.180 1.00 38.47 117 SER A C 1
ATOM 879 O O . SER A 1 117 ? 18.742 32.450 15.988 1.00 38.47 117 SER A O 1
ATOM 881 N N . LYS A 1 118 ? 18.414 31.037 17.727 1.00 32.97 118 LYS A N 1
ATOM 882 C CA . LYS A 1 118 ? 17.426 30.161 17.083 1.00 32.97 118 LYS A CA 1
ATOM 883 C C . LYS A 1 118 ? 16.299 31.032 16.511 1.00 32.97 118 LYS A C 1
ATOM 885 O O . LYS A 1 118 ? 15.643 31.710 17.302 1.00 32.97 118 LYS A O 1
ATOM 890 N N . PRO A 1 119 ? 16.010 30.991 15.202 1.00 34.34 119 PRO A N 1
ATOM 891 C CA . PRO A 1 119 ? 14.671 31.314 14.769 1.00 34.34 119 PRO A CA 1
ATOM 892 C C . PRO A 1 119 ? 13.787 30.179 15.289 1.00 34.34 119 PRO A C 1
ATOM 894 O O . PRO A 1 119 ? 13.923 29.027 14.877 1.00 34.34 119 PRO A O 1
ATOM 897 N N . THR A 1 120 ? 12.926 30.485 16.254 1.00 39.75 120 THR A N 1
ATOM 898 C CA . THR A 1 120 ? 11.699 29.723 16.478 1.00 39.75 120 THR A CA 1
ATOM 899 C C . THR A 1 120 ? 10.901 29.792 15.183 1.00 39.75 120 THR A C 1
ATOM 901 O O . THR A 1 120 ? 10.176 30.750 14.937 1.00 39.75 120 THR A O 1
ATOM 904 N N . LEU A 1 121 ? 11.117 28.813 14.309 1.00 42.38 121 LEU A N 1
ATOM 905 C CA . LEU A 1 121 ? 10.208 28.523 13.217 1.00 42.38 121 LEU A CA 1
ATOM 906 C C . LEU A 1 121 ? 9.021 27.795 13.842 1.00 42.38 121 LEU A C 1
ATOM 908 O O . LEU A 1 121 ? 8.985 26.569 13.884 1.00 42.38 121 LEU A O 1
ATOM 912 N N . ASP A 1 122 ? 8.057 28.571 14.328 1.00 43.28 122 ASP A N 1
ATOM 913 C CA . ASP A 1 122 ? 6.662 28.177 14.169 1.00 43.28 122 ASP A CA 1
ATOM 914 C C . ASP A 1 122 ? 6.429 28.107 12.655 1.00 43.28 122 ASP A C 1
ATOM 916 O O . ASP A 1 122 ? 6.069 29.091 12.009 1.00 43.28 122 ASP A O 1
ATOM 920 N N . SER A 1 123 ? 6.772 26.973 12.037 1.00 46.81 123 SER A N 1
ATOM 921 C CA . SER A 1 123 ? 6.320 26.699 10.683 1.00 46.81 123 SER A CA 1
ATOM 922 C C . SER A 1 123 ? 4.844 26.362 10.809 1.00 46.81 123 SER A C 1
ATOM 924 O O . SER A 1 123 ? 4.483 25.209 11.056 1.00 46.81 123 SER A O 1
ATOM 926 N N . ASP A 1 124 ? 3.996 27.380 10.701 1.00 52.47 124 ASP A N 1
ATOM 927 C CA . ASP A 1 124 ? 2.593 27.178 10.380 1.00 52.47 124 ASP A CA 1
ATOM 928 C C . ASP A 1 124 ? 2.555 26.296 9.129 1.00 52.47 124 ASP A C 1
ATOM 930 O O . ASP A 1 124 ? 2.879 26.722 8.020 1.00 52.47 124 ASP A O 1
ATOM 934 N N . CYS A 1 125 ? 2.259 25.011 9.322 1.00 58.22 125 CYS A N 1
ATOM 935 C CA . CYS A 1 125 ? 1.992 24.101 8.230 1.00 58.22 125 CYS A CA 1
ATOM 936 C C . CYS A 1 125 ? 0.730 24.631 7.546 1.00 58.22 125 CYS A C 1
ATOM 938 O O . CYS A 1 125 ? -0.365 24.494 8.092 1.00 58.22 125 CYS A O 1
ATOM 940 N N . GLU A 1 126 ? 0.876 25.309 6.406 1.00 76.50 126 GLU A N 1
ATOM 941 C CA . GLU A 1 126 ? -0.278 25.784 5.647 1.00 76.50 126 GLU A CA 1
ATOM 942 C C . GLU A 1 126 ? -1.167 24.581 5.322 1.00 76.50 126 GLU A C 1
ATOM 944 O O . GLU A 1 126 ? -0.778 23.681 4.575 1.00 76.50 126 GLU A O 1
ATOM 949 N N . SER A 1 127 ? -2.352 24.544 5.927 1.00 87.12 127 SER A N 1
ATOM 950 C CA . SER A 1 127 ? -3.354 23.529 5.631 1.00 87.12 127 SER A CA 1
ATOM 951 C C . SER A 1 127 ? -3.828 23.686 4.189 1.00 87.12 127 SER A C 1
ATOM 953 O O . SER A 1 127 ? -4.323 24.740 3.784 1.00 87.12 127 SER A O 1
ATOM 955 N N . VAL A 1 128 ? -3.729 22.608 3.418 1.00 93.38 128 VAL A N 1
ATOM 956 C CA . VAL A 1 128 ? -4.158 22.520 2.022 1.00 93.38 128 VAL A CA 1
ATOM 957 C C . VAL A 1 128 ? -5.236 21.449 1.925 1.00 93.38 128 VAL A C 1
ATOM 959 O O . VAL A 1 128 ? -4.969 20.269 1.698 1.00 93.38 128 VAL A O 1
ATOM 962 N N . PHE A 1 129 ? -6.489 21.868 2.080 1.00 95.12 129 PHE A N 1
ATOM 963 C CA . PHE A 1 129 ? -7.618 20.948 2.015 1.00 95.12 129 PHE A CA 1
ATOM 964 C C . PHE A 1 129 ? -7.891 20.463 0.590 1.00 95.12 129 PHE A C 1
ATOM 966 O O . PHE A 1 129 ? -7.960 21.241 -0.361 1.00 95.12 129 PHE A O 1
ATOM 973 N N . GLN A 1 130 ? -8.130 19.164 0.467 1.00 96.69 130 GLN A N 1
ATOM 974 C CA . GLN A 1 130 ? -8.558 18.493 -0.753 1.00 96.69 130 GLN A CA 1
ATOM 975 C C . GLN A 1 130 ? -9.830 17.686 -0.488 1.00 96.69 130 GLN A C 1
ATOM 977 O O . GLN A 1 130 ? -10.288 17.531 0.647 1.00 96.69 130 GLN A O 1
ATOM 982 N N . THR A 1 131 ? -10.445 17.184 -1.556 1.00 96.75 131 THR A N 1
ATOM 983 C CA . THR A 1 131 ? -11.583 16.270 -1.452 1.00 96.75 131 THR A CA 1
ATOM 984 C C . THR A 1 131 ? -11.434 15.131 -2.446 1.00 96.75 131 THR A C 1
ATOM 986 O O . THR A 1 131 ? -11.206 15.356 -3.633 1.00 96.75 131 THR A O 1
ATOM 989 N N . GLU A 1 132 ? -11.597 13.901 -1.968 1.00 96.75 132 GLU A N 1
ATOM 990 C CA . GLU A 1 132 ? -11.582 12.693 -2.785 1.00 96.75 132 GLU A CA 1
ATOM 991 C C . GLU A 1 132 ? -12.742 11.789 -2.374 1.00 96.75 132 GLU A C 1
ATOM 993 O O . GLU A 1 132 ? -12.890 11.459 -1.205 1.00 96.75 132 GLU A O 1
ATOM 998 N N . ARG A 1 133 ? -13.583 11.400 -3.342 1.00 95.69 133 ARG A N 1
ATOM 999 C CA . ARG A 1 133 ? -14.735 10.497 -3.123 1.00 95.69 133 ARG A CA 1
ATOM 1000 C C . ARG A 1 133 ? -15.674 10.940 -1.983 1.00 95.69 133 ARG A C 1
ATOM 1002 O O . ARG A 1 133 ? -16.312 10.117 -1.346 1.00 95.69 133 ARG A O 1
ATOM 1009 N N . GLY A 1 134 ? -15.796 12.253 -1.773 1.00 94.62 134 GLY A N 1
ATOM 1010 C CA . GLY A 1 134 ? -16.641 12.842 -0.726 1.00 94.62 134 GLY A CA 1
ATOM 1011 C C . GLY A 1 134 ? -15.948 13.014 0.629 1.00 94.62 134 GLY A C 1
ATOM 1012 O O . GLY A 1 134 ? -16.524 13.636 1.514 1.00 94.62 134 GLY A O 1
ATOM 1013 N N . LEU A 1 135 ? -14.711 12.538 0.779 1.00 96.25 135 LEU A N 1
ATOM 1014 C CA . LEU A 1 135 ? -13.903 12.723 1.981 1.00 96.25 135 LEU A CA 1
ATOM 1015 C C . LEU A 1 135 ? -13.055 13.980 1.846 1.00 96.25 135 LEU A C 1
ATOM 1017 O O . LEU A 1 135 ? -12.286 14.115 0.890 1.00 96.25 135 LEU A O 1
ATOM 1021 N N . LYS A 1 136 ? -13.195 14.894 2.805 1.00 96.81 136 LYS A N 1
ATOM 1022 C CA . LYS A 1 136 ? -12.347 16.079 2.928 1.00 96.81 136 LYS A CA 1
ATOM 1023 C C . LYS A 1 136 ? -11.144 15.734 3.803 1.00 96.81 136 LYS A C 1
ATOM 1025 O O . LYS A 1 136 ? -11.285 15.060 4.813 1.00 96.81 136 LYS A O 1
ATOM 1030 N N . PHE A 1 137 ? -9.961 16.182 3.416 1.00 96.56 137 PHE A N 1
ATOM 1031 C CA . PHE A 1 137 ? -8.732 15.921 4.163 1.00 96.56 137 PHE A CA 1
ATOM 1032 C C . PHE A 1 137 ? -7.734 17.045 3.920 1.00 96.56 137 PHE A C 1
ATOM 1034 O O . PHE A 1 137 ? -7.794 17.717 2.888 1.00 96.56 137 PHE A O 1
ATOM 1041 N N . ASP A 1 138 ? -6.842 17.255 4.874 1.00 96.88 138 ASP A N 1
ATOM 1042 C CA . ASP A 1 138 ? -5.710 18.158 4.738 1.00 96.88 138 ASP A CA 1
ATOM 1043 C C . ASP A 1 138 ? -4.526 17.418 4.101 1.00 96.88 138 ASP A C 1
ATOM 1045 O O . ASP A 1 138 ? -4.212 16.283 4.456 1.00 96.88 138 ASP A O 1
ATOM 1049 N N . VAL A 1 139 ? -3.868 18.033 3.129 1.00 95.56 139 VAL A N 1
ATOM 1050 C CA . VAL A 1 139 ? -2.597 17.541 2.590 1.00 95.56 139 VAL A CA 1
ATOM 1051 C C . VAL A 1 139 ? -1.419 18.137 3.358 1.00 95.56 139 VAL A C 1
ATOM 1053 O O . VAL A 1 139 ? -0.381 17.485 3.465 1.00 95.56 139 VAL A O 1
ATOM 1056 N N . GLY A 1 140 ? -1.558 19.347 3.902 1.00 91.56 140 GLY A N 1
ATOM 1057 C CA . GLY A 1 140 ? -0.452 20.126 4.454 1.00 91.56 140 GLY A CA 1
ATOM 1058 C C . GLY A 1 140 ? 0.747 20.171 3.499 1.00 91.56 140 GLY A C 1
ATOM 1059 O O . GLY A 1 140 ? 0.591 20.293 2.284 1.00 91.56 140 GLY A O 1
ATOM 1060 N N . GLY A 1 141 ? 1.951 19.987 4.047 1.00 88.88 141 GLY A N 1
ATOM 1061 C CA . GLY A 1 141 ? 3.197 19.860 3.277 1.00 88.88 141 GLY A CA 1
ATOM 1062 C C . GLY A 1 141 ? 3.481 18.460 2.714 1.00 88.88 141 GLY A C 1
ATOM 1063 O O . GLY A 1 141 ? 4.566 18.227 2.183 1.00 88.88 141 GLY A O 1
ATOM 1064 N N . THR A 1 142 ? 2.555 17.505 2.847 1.00 91.19 142 THR A N 1
ATOM 1065 C CA . THR A 1 142 ? 2.789 16.113 2.432 1.00 91.19 142 THR A CA 1
ATOM 1066 C C . THR A 1 142 ? 2.619 15.917 0.922 1.00 91.19 142 THR A C 1
ATOM 1068 O O . THR A 1 142 ? 2.051 16.746 0.208 1.00 91.19 142 THR A O 1
ATOM 1071 N N . PHE A 1 143 ? 3.082 14.776 0.403 1.00 89.31 143 PHE A N 1
ATOM 1072 C CA . PHE A 1 143 ? 2.821 14.422 -0.988 1.00 89.31 143 PHE A CA 1
ATOM 1073 C C . PHE A 1 143 ? 1.395 13.901 -1.173 1.00 89.31 143 PHE A C 1
ATOM 1075 O O . PHE A 1 143 ? 0.987 12.910 -0.568 1.00 89.31 143 PHE A O 1
ATOM 1082 N N . PHE A 1 144 ? 0.673 14.487 -2.124 1.00 93.75 144 PHE A N 1
ATOM 1083 C CA . PHE A 1 144 ? -0.610 13.972 -2.568 1.00 93.75 144 PHE A CA 1
ATOM 1084 C C . PHE A 1 144 ? -0.782 14.134 -4.080 1.00 93.75 144 PHE A C 1
ATOM 1086 O O . PHE A 1 144 ? -0.383 15.130 -4.681 1.00 93.75 144 PHE A O 1
ATOM 1093 N N . ARG A 1 145 ? -1.402 13.127 -4.705 1.00 92.56 145 ARG A N 1
ATOM 1094 C CA . ARG A 1 145 ? -1.591 13.065 -6.155 1.00 92.56 145 ARG A CA 1
ATOM 1095 C C . ARG A 1 145 ? -3.017 12.683 -6.535 1.00 92.56 145 ARG A C 1
ATOM 1097 O O . ARG A 1 145 ? -3.428 11.540 -6.301 1.00 92.56 145 ARG A O 1
ATOM 1104 N N . HIS A 1 146 ? -3.724 13.586 -7.215 1.00 93.69 146 HIS A N 1
ATOM 1105 C CA . HIS A 1 146 ? -5.093 13.377 -7.709 1.00 93.69 146 HIS A CA 1
ATOM 1106 C C . HIS A 1 146 ? -5.191 12.255 -8.750 1.00 93.69 146 HIS A C 1
ATOM 1108 O O . HIS A 1 146 ? -6.087 11.417 -8.673 1.00 93.69 146 HIS A O 1
ATOM 1114 N N . GLU A 1 147 ? -4.233 12.138 -9.676 1.00 93.19 147 GLU A N 1
ATOM 1115 C CA . GLU A 1 147 ? -4.281 11.106 -10.733 1.00 93.19 147 GLU A CA 1
ATOM 1116 C C . GLU A 1 147 ? -4.103 9.675 -10.193 1.00 93.19 147 GLU A C 1
ATOM 1118 O O . GLU A 1 147 ? -4.329 8.693 -10.906 1.00 93.19 147 GLU A O 1
ATOM 1123 N N . SER A 1 148 ? -3.703 9.533 -8.927 1.00 93.69 148 SER A N 1
ATOM 1124 C CA . SER A 1 148 ? -3.622 8.243 -8.239 1.00 93.69 148 SER A CA 1
ATOM 1125 C C . SER A 1 148 ? -4.967 7.760 -7.680 1.00 93.69 148 SER A C 1
ATOM 1127 O O . SER A 1 148 ? -5.011 6.640 -7.169 1.00 93.69 148 SER A O 1
ATOM 1129 N N . ALA A 1 149 ? -6.059 8.523 -7.829 1.00 95.75 149 ALA A N 1
ATOM 1130 C CA . ALA A 1 149 ? -7.379 8.190 -7.284 1.00 95.75 149 ALA A CA 1
ATOM 1131 C C . ALA A 1 149 ? -7.866 6.797 -7.709 1.00 95.75 149 ALA A C 1
ATOM 1133 O O . ALA A 1 149 ? -8.251 6.006 -6.858 1.00 95.75 149 ALA A O 1
ATOM 1134 N N . THR A 1 150 ? -7.743 6.432 -8.991 1.00 96.25 150 THR A N 1
ATOM 1135 C CA . THR A 1 150 ? -8.122 5.086 -9.469 1.00 96.25 150 THR A CA 1
ATOM 1136 C C . THR A 1 150 ? -7.316 3.975 -8.794 1.00 96.25 150 THR A C 1
ATOM 1138 O O . THR A 1 150 ? -7.835 2.894 -8.540 1.00 96.25 150 THR A O 1
ATOM 1141 N N . GLY A 1 151 ? -6.041 4.224 -8.479 1.00 96.19 151 GLY A N 1
ATOM 1142 C CA . GLY A 1 151 ? -5.223 3.261 -7.744 1.00 96.19 151 GLY A CA 1
ATOM 1143 C C . GLY A 1 151 ? -5.728 3.042 -6.323 1.00 96.19 151 GLY A C 1
ATOM 1144 O O . GLY A 1 151 ? -5.794 1.899 -5.877 1.00 96.19 151 GLY A O 1
ATOM 1145 N N . ARG A 1 152 ? -6.128 4.123 -5.649 1.00 97.81 152 ARG A N 1
ATOM 1146 C CA . ARG A 1 152 ? -6.742 4.068 -4.319 1.00 97.81 152 ARG A CA 1
ATOM 1147 C C . ARG A 1 152 ? -8.113 3.390 -4.365 1.00 97.81 152 ARG A C 1
ATOM 1149 O O . ARG A 1 152 ? -8.357 2.499 -3.563 1.00 97.81 152 ARG A O 1
ATOM 1156 N N . ASP A 1 153 ? -8.940 3.704 -5.366 1.00 98.38 153 ASP A N 1
ATOM 1157 C CA . ASP A 1 153 ? -10.248 3.065 -5.581 1.00 98.38 153 ASP A CA 1
ATOM 1158 C C . ASP A 1 153 ? -10.124 1.539 -5.711 1.00 98.38 153 ASP A C 1
ATOM 1160 O O . ASP A 1 153 ? -10.885 0.797 -5.097 1.00 98.38 153 ASP A O 1
ATOM 1164 N N . LEU A 1 154 ? -9.145 1.056 -6.485 1.00 98.44 154 LEU A N 1
ATOM 1165 C CA . LEU A 1 154 ? -8.906 -0.380 -6.656 1.00 98.44 154 LEU A CA 1
ATOM 1166 C C . LEU A 1 154 ? -8.428 -1.056 -5.361 1.00 98.44 154 LEU A C 1
ATOM 1168 O O . LEU A 1 154 ? -8.836 -2.185 -5.083 1.00 98.44 154 LEU A O 1
ATOM 1172 N N . GLY A 1 155 ? -7.592 -0.375 -4.570 1.00 98.50 155 GLY A N 1
ATOM 1173 C CA . GLY A 1 155 ? -7.157 -0.857 -3.255 1.00 98.50 155 GLY A CA 1
ATOM 1174 C C . GLY A 1 155 ? -8.337 -0.999 -2.293 1.00 98.50 155 GLY A C 1
ATOM 1175 O O . GLY A 1 155 ? -8.561 -2.076 -1.738 1.00 98.50 155 GLY A O 1
ATOM 1176 N N . VAL A 1 156 ? -9.151 0.054 -2.178 1.00 98.69 156 VAL A N 1
ATOM 1177 C CA . VAL A 1 156 ? -10.368 0.081 -1.351 1.00 98.69 156 VAL A CA 1
ATOM 1178 C C . VAL A 1 156 ? -11.366 -0.987 -1.793 1.00 98.69 156 VAL A C 1
ATOM 1180 O O . VAL A 1 156 ? -11.871 -1.732 -0.957 1.00 98.69 156 VAL A O 1
ATOM 1183 N N . LEU A 1 157 ? -11.614 -1.130 -3.099 1.00 98.69 157 LEU A N 1
ATOM 1184 C CA . LEU A 1 157 ? -12.524 -2.149 -3.626 1.00 98.69 157 LEU A CA 1
ATOM 1185 C C . LEU A 1 157 ? -12.071 -3.563 -3.239 1.00 98.69 157 LEU A C 1
ATOM 1187 O O . LEU A 1 157 ? -12.882 -4.380 -2.801 1.00 98.69 157 LEU A O 1
ATOM 1191 N N . ALA A 1 158 ? -10.780 -3.863 -3.377 1.00 98.62 158 ALA A N 1
ATOM 1192 C CA . ALA A 1 158 ? -10.236 -5.159 -2.984 1.00 98.62 158 ALA A CA 1
ATOM 1193 C C . ALA A 1 158 ? -10.353 -5.399 -1.471 1.00 98.62 158 ALA A C 1
ATOM 1195 O O . ALA A 1 158 ? -10.713 -6.504 -1.057 1.00 98.62 158 ALA A O 1
ATOM 1196 N N . ALA A 1 159 ? -10.099 -4.369 -0.662 1.00 98.75 159 ALA A N 1
ATOM 1197 C CA . ALA A 1 159 ? -10.252 -4.412 0.787 1.00 98.75 159 ALA A CA 1
ATOM 1198 C C . ALA A 1 159 ? -11.712 -4.683 1.193 1.00 98.75 159 ALA A C 1
ATOM 1200 O O . ALA A 1 159 ? -11.974 -5.610 1.961 1.00 98.75 159 ALA A O 1
ATOM 1201 N N . ALA A 1 160 ? -12.671 -3.965 0.604 1.00 98.69 160 ALA A N 1
ATOM 1202 C CA . ALA A 1 160 ? -14.100 -4.139 0.857 1.00 98.69 160 ALA A CA 1
ATOM 1203 C C . ALA A 1 160 ? -14.579 -5.555 0.487 1.00 98.69 160 ALA A C 1
ATOM 1205 O O . ALA A 1 160 ? -15.285 -6.214 1.254 1.00 98.69 160 ALA A O 1
ATOM 1206 N N . LEU A 1 161 ? -14.142 -6.078 -0.666 1.00 98.50 161 LEU A N 1
ATOM 1207 C CA . LEU A 1 161 ? -14.438 -7.455 -1.074 1.00 98.50 161 LEU A CA 1
ATOM 1208 C C . LEU A 1 161 ? -13.810 -8.483 -0.121 1.00 98.50 161 LEU A C 1
ATOM 1210 O O . LEU A 1 161 ? -14.448 -9.488 0.207 1.00 98.50 161 LEU A O 1
ATOM 1214 N N . TYR A 1 162 ? -12.587 -8.235 0.355 1.00 98.38 162 TYR A N 1
ATOM 1215 C CA . TYR A 1 162 ? -11.943 -9.082 1.356 1.00 98.38 162 TYR A CA 1
ATOM 1216 C C . TYR A 1 162 ? -12.743 -9.098 2.659 1.00 98.38 162 TYR A C 1
ATOM 1218 O O . TYR A 1 162 ? -13.122 -10.185 3.106 1.00 98.38 162 TYR A O 1
ATOM 1226 N N . LYS A 1 163 ? -13.074 -7.924 3.213 1.00 98.12 163 LYS A N 1
ATOM 1227 C CA . LYS A 1 163 ? -13.883 -7.760 4.431 1.00 98.12 163 LYS A CA 1
ATOM 1228 C C . LYS A 1 163 ? -15.218 -8.484 4.310 1.00 98.12 163 LYS A C 1
ATOM 1230 O O . LYS A 1 163 ? -15.533 -9.305 5.168 1.00 98.12 163 LYS A O 1
ATOM 1235 N N . LYS A 1 164 ? -15.943 -8.292 3.204 1.00 98.12 164 LYS A N 1
ATOM 1236 C CA . LYS A 1 164 ? -17.208 -8.994 2.929 1.00 98.12 164 LYS A CA 1
ATOM 1237 C C . LYS A 1 164 ? -17.049 -10.519 2.924 1.00 98.12 164 LYS A C 1
ATOM 1239 O O . LYS A 1 164 ? -17.940 -11.230 3.372 1.00 98.12 164 LYS A O 1
ATOM 1244 N N . SER A 1 165 ? -15.924 -11.030 2.421 1.00 97.25 165 SER A N 1
ATOM 1245 C CA . SER A 1 165 ? -15.675 -12.475 2.327 1.00 97.25 165 SER A CA 1
ATOM 1246 C C . SER A 1 165 ? -15.133 -13.121 3.610 1.00 97.25 165 SER A C 1
ATOM 1248 O O . SER A 1 165 ? -15.342 -14.315 3.821 1.00 97.25 165 SER A O 1
ATOM 1250 N N . LYS A 1 166 ? -14.400 -12.373 4.446 1.00 96.44 166 LYS A N 1
ATOM 1251 C CA . LYS A 1 166 ? -13.694 -12.892 5.634 1.00 96.44 166 LYS A CA 1
ATOM 1252 C C . LYS A 1 166 ? -14.274 -12.417 6.963 1.00 96.44 166 LYS A C 1
ATOM 1254 O O . LYS A 1 166 ? -13.909 -12.960 8.000 1.00 96.44 166 LYS A O 1
ATOM 1259 N N . GLY A 1 167 ? -15.136 -11.405 6.952 1.00 96.75 167 GLY A N 1
ATOM 1260 C CA . GLY A 1 167 ? -15.755 -10.810 8.137 1.00 96.75 167 GLY A CA 1
ATOM 1261 C C . GLY A 1 167 ? -14.833 -9.905 8.959 1.00 96.75 167 GLY A C 1
ATOM 1262 O O . GLY A 1 167 ? -15.332 -9.111 9.750 1.00 96.75 167 GLY A O 1
ATOM 1263 N N . LYS A 1 168 ? -13.509 -9.966 8.760 1.00 96.38 168 LYS A N 1
ATOM 1264 C CA . LYS A 1 168 ? -12.513 -9.105 9.415 1.00 96.38 168 LYS A CA 1
ATOM 1265 C C . LYS A 1 168 ? -11.509 -8.541 8.413 1.00 96.38 168 LYS A C 1
ATOM 1267 O O . LYS A 1 168 ? -11.198 -9.199 7.419 1.00 96.38 168 LYS A O 1
ATOM 1272 N N . LEU A 1 169 ? -11.022 -7.337 8.682 1.00 98.25 169 LEU A N 1
ATOM 1273 C CA . LEU A 1 169 ? -10.050 -6.612 7.876 1.00 98.25 169 LEU A CA 1
ATOM 1274 C C . LEU A 1 169 ? -9.210 -5.697 8.773 1.00 98.25 169 LEU A C 1
ATOM 1276 O O . LEU A 1 169 ? -9.671 -4.643 9.207 1.00 98.25 169 LEU A O 1
ATOM 1280 N N . ARG A 1 170 ? -7.957 -6.091 9.005 1.00 98.50 170 ARG A N 1
ATOM 1281 C CA . ARG A 1 170 ? -6.907 -5.211 9.531 1.00 98.50 170 ARG A CA 1
ATOM 1282 C C . ARG A 1 170 ? -5.994 -4.765 8.398 1.00 98.50 170 ARG A C 1
ATOM 1284 O O . ARG A 1 170 ? -5.475 -5.620 7.676 1.00 98.50 170 ARG A O 1
ATOM 1291 N N . VAL A 1 171 ? -5.772 -3.463 8.265 1.00 98.88 171 VAL A N 1
ATOM 1292 C CA . VAL A 1 171 ? -4.941 -2.884 7.202 1.00 98.88 171 VAL A CA 1
ATOM 1293 C C . VAL A 1 171 ? -3.693 -2.234 7.786 1.00 98.88 171 VAL A C 1
ATOM 1295 O O . VAL A 1 171 ? -3.766 -1.570 8.816 1.00 98.88 171 VAL A O 1
ATOM 1298 N N . LEU A 1 172 ? -2.558 -2.417 7.121 1.00 98.88 172 LEU A N 1
ATOM 1299 C CA . LEU A 1 172 ? -1.370 -1.587 7.296 1.00 98.88 172 LEU A CA 1
ATOM 1300 C C . LEU A 1 172 ? -1.191 -0.743 6.036 1.00 98.88 172 LEU A C 1
ATOM 1302 O O . LEU A 1 172 ? -0.973 -1.288 4.955 1.00 98.88 172 LEU A O 1
ATOM 1306 N N . ASP A 1 173 ? -1.274 0.570 6.193 1.00 98.69 173 ASP A N 1
ATOM 1307 C CA . ASP A 1 173 ? -0.892 1.553 5.182 1.00 98.69 173 ASP A CA 1
ATOM 1308 C C . ASP A 1 173 ? 0.554 1.967 5.477 1.00 98.69 173 ASP A C 1
ATOM 1310 O O . ASP A 1 173 ? 0.813 2.739 6.401 1.00 98.69 173 ASP A O 1
ATOM 1314 N N . ALA A 1 174 ? 1.512 1.338 4.792 1.00 98.19 174 ALA A N 1
ATOM 1315 C CA . ALA A 1 174 ? 2.913 1.338 5.215 1.00 98.19 174 ALA A CA 1
ATOM 1316 C C . ALA A 1 174 ? 3.650 2.661 4.935 1.00 98.19 174 ALA A C 1
ATOM 1318 O O . ALA A 1 174 ? 4.639 2.954 5.611 1.00 98.19 174 ALA A O 1
ATOM 1319 N N . LEU A 1 175 ? 3.192 3.417 3.931 1.00 97.31 175 LEU A N 1
ATOM 1320 C CA . LEU A 1 175 ? 3.705 4.734 3.537 1.00 97.31 175 LEU A CA 1
ATOM 1321 C C . LEU A 1 175 ? 2.508 5.655 3.255 1.00 97.31 175 LEU A C 1
ATOM 1323 O O . LEU A 1 175 ? 2.127 5.868 2.103 1.00 97.31 175 LEU A O 1
ATOM 1327 N N . CYS A 1 176 ? 1.858 6.129 4.314 1.00 96.88 176 CYS A N 1
ATOM 1328 C CA . CYS A 1 176 ? 0.513 6.687 4.220 1.00 96.88 176 CYS A CA 1
ATOM 1329 C C . CYS A 1 176 ? 0.457 8.145 3.722 1.00 96.88 176 CYS A C 1
ATOM 1331 O O . CYS A 1 176 ? -0.611 8.593 3.284 1.00 96.88 176 CYS A O 1
ATOM 1333 N N . GLY A 1 177 ? 1.566 8.897 3.739 1.00 95.94 177 GLY A N 1
ATOM 1334 C CA . GLY A 1 177 ? 1.603 10.301 3.319 1.00 95.94 177 GLY A CA 1
ATOM 1335 C C . GLY A 1 177 ? 0.671 11.162 4.173 1.00 95.94 177 GLY A C 1
ATOM 1336 O O . GLY A 1 177 ? 0.831 11.240 5.385 1.00 95.94 177 GLY A O 1
ATOM 1337 N N . CYS A 1 178 ? -0.345 11.784 3.565 1.00 96.75 178 CYS A N 1
ATOM 1338 C CA . CYS A 1 178 ? -1.395 12.490 4.317 1.00 96.75 178 CYS A CA 1
ATOM 1339 C C . CYS A 1 178 ? -2.395 11.562 5.036 1.00 96.75 178 CYS A C 1
ATOM 1341 O O . CYS A 1 178 ? -3.274 12.045 5.745 1.00 96.75 178 CYS A O 1
ATOM 1343 N N . GLY A 1 179 ? -2.333 10.244 4.827 1.00 97.50 179 GLY A N 1
ATOM 1344 C CA . GLY A 1 179 ? -3.252 9.274 5.431 1.00 97.50 179 GLY A CA 1
ATOM 1345 C C . GLY A 1 179 ? -4.570 9.072 4.675 1.00 97.50 179 GLY A C 1
ATOM 1346 O O . GLY A 1 179 ? -5.435 8.338 5.149 1.00 97.50 179 GLY A O 1
ATOM 1347 N N . ILE A 1 180 ? -4.755 9.659 3.484 1.00 97.81 180 ILE A N 1
ATOM 1348 C CA . ILE A 1 180 ? -6.019 9.529 2.731 1.00 97.81 180 ILE A CA 1
ATOM 1349 C C . ILE A 1 180 ? -6.382 8.070 2.416 1.00 97.81 180 ILE A C 1
ATOM 1351 O O . ILE A 1 180 ? -7.551 7.702 2.482 1.00 97.81 180 ILE A O 1
ATOM 1355 N N . ARG A 1 181 ? -5.406 7.202 2.119 1.00 98.12 181 ARG A N 1
ATOM 1356 C CA . ARG A 1 181 ? -5.670 5.767 1.904 1.00 98.12 181 ARG A CA 1
ATOM 1357 C C . ARG A 1 181 ? -6.196 5.110 3.173 1.00 98.12 181 ARG A C 1
ATOM 1359 O O . ARG A 1 181 ? -7.223 4.443 3.117 1.00 98.12 181 ARG A O 1
ATOM 1366 N N . SER A 1 182 ? -5.543 5.364 4.303 1.00 98.50 182 SER A N 1
ATOM 1367 C CA . SER A 1 182 ? -5.983 4.905 5.621 1.00 98.50 182 SER A CA 1
ATOM 1368 C C . SER A 1 182 ? -7.422 5.325 5.942 1.00 98.50 182 SER A C 1
ATOM 1370 O O . SER A 1 182 ? -8.241 4.474 6.290 1.00 98.50 182 SER A O 1
ATOM 1372 N N . VAL A 1 183 ? -7.770 6.603 5.738 1.00 98.25 183 VAL A N 1
ATOM 1373 C CA . VAL A 1 183 ? -9.147 7.105 5.924 1.00 98.25 183 VAL A CA 1
ATOM 1374 C C . VAL A 1 183 ? -10.124 6.358 5.015 1.00 98.25 183 VAL A C 1
ATOM 1376 O O . VAL A 1 183 ? -11.165 5.884 5.471 1.00 98.25 183 VAL A O 1
ATOM 1379 N N . ARG A 1 184 ? -9.786 6.189 3.734 1.00 98.44 184 ARG A N 1
ATOM 1380 C CA . ARG A 1 184 ? -10.643 5.478 2.778 1.00 98.44 184 ARG A CA 1
ATOM 1381 C C . ARG A 1 184 ? -10.822 4.002 3.129 1.00 98.44 184 ARG A C 1
ATOM 1383 O O . ARG A 1 184 ? -11.930 3.489 3.011 1.00 98.44 184 ARG A O 1
ATOM 1390 N N . TYR A 1 185 ? -9.788 3.316 3.615 1.00 98.69 185 TYR A N 1
ATOM 1391 C CA . TYR A 1 185 ? -9.924 1.941 4.105 1.00 98.69 185 TYR A CA 1
ATOM 1392 C C . TYR A 1 185 ? -10.875 1.846 5.308 1.00 98.69 185 TYR A C 1
ATOM 1394 O O . TYR A 1 185 ? -11.656 0.898 5.398 1.00 98.69 185 TYR A O 1
ATOM 1402 N N . LEU A 1 186 ? -10.858 2.831 6.207 1.00 98.19 186 LEU A N 1
ATOM 1403 C CA . LEU A 1 186 ? -11.757 2.873 7.363 1.00 98.19 186 LEU A CA 1
ATOM 1404 C C . LEU A 1 186 ? -13.213 3.148 6.982 1.00 98.19 186 LEU A C 1
ATOM 1406 O O . LEU A 1 186 ? -14.111 2.496 7.521 1.00 98.19 186 LEU A O 1
ATOM 1410 N N . VAL A 1 187 ? -13.439 4.120 6.094 1.00 97.38 187 VAL A N 1
ATOM 1411 C CA . VAL A 1 187 ? -14.783 4.607 5.750 1.00 97.38 187 VAL A CA 1
ATOM 1412 C C . VAL A 1 187 ? -15.427 3.771 4.649 1.00 97.38 187 VAL A C 1
ATOM 1414 O O . VAL A 1 187 ? -16.564 3.342 4.792 1.00 97.38 187 VAL A O 1
ATOM 1417 N N . GLU A 1 188 ? -14.721 3.532 3.545 1.00 98.00 188 GLU A N 1
ATOM 1418 C CA . GLU A 1 188 ? -15.300 2.915 2.345 1.00 98.00 188 GLU A CA 1
ATOM 1419 C C . GLU A 1 188 ? -15.177 1.384 2.350 1.00 98.00 188 GLU A C 1
ATOM 1421 O O . GLU A 1 188 ? -16.034 0.697 1.796 1.00 98.00 188 GLU A O 1
ATOM 1426 N N . ALA A 1 189 ? -14.116 0.834 2.957 1.00 97.94 189 ALA A N 1
ATOM 1427 C CA . ALA A 1 189 ? -13.917 -0.616 3.073 1.00 97.94 189 ALA A CA 1
ATOM 1428 C C . ALA A 1 189 ? -14.313 -1.189 4.443 1.00 97.94 189 ALA A C 1
ATOM 1430 O O . ALA A 1 189 ? -14.183 -2.399 4.647 1.00 97.94 189 ALA A O 1
ATOM 1431 N N . GLU A 1 190 ? -14.778 -0.335 5.362 1.00 97.00 190 GLU A N 1
ATOM 1432 C CA . GLU A 1 190 ? -15.189 -0.707 6.721 1.00 97.00 190 GLU A CA 1
ATOM 1433 C C . GLU A 1 190 ? -14.123 -1.549 7.448 1.00 97.00 190 GLU A C 1
ATOM 1435 O O . GLU A 1 190 ? -14.425 -2.547 8.111 1.00 97.00 190 GLU A O 1
ATOM 1440 N N . ALA A 1 191 ? -12.845 -1.179 7.296 1.00 97.88 191 ALA A N 1
ATOM 1441 C CA . ALA A 1 191 ? -11.757 -1.846 8.003 1.00 97.88 191 ALA A CA 1
ATOM 1442 C C . ALA A 1 191 ? -11.980 -1.781 9.522 1.00 97.88 191 ALA A C 1
ATOM 1444 O O . ALA A 1 191 ? -12.355 -0.738 10.065 1.00 97.88 191 ALA A O 1
ATOM 1445 N N . ASP A 1 192 ? -11.735 -2.896 10.213 1.00 97.06 192 ASP A N 1
ATOM 1446 C CA . ASP A 1 192 ? -11.856 -2.959 11.674 1.00 97.06 192 ASP A CA 1
ATOM 1447 C C . ASP A 1 192 ? -10.750 -2.137 12.335 1.00 97.06 192 ASP A C 1
ATOM 1449 O O . ASP A 1 192 ? -10.971 -1.484 13.350 1.00 97.06 192 ASP A O 1
ATOM 1453 N N . PHE A 1 193 ? -9.560 -2.176 11.734 1.00 97.94 193 PHE A N 1
ATOM 1454 C CA . PHE A 1 193 ? -8.386 -1.479 12.224 1.00 97.94 193 PHE A CA 1
ATOM 1455 C C . PHE A 1 193 ? -7.458 -1.076 11.077 1.00 97.94 193 PHE A C 1
ATOM 1457 O O . PHE A 1 193 ? -7.216 -1.885 10.173 1.00 97.94 193 PHE A O 1
ATOM 1464 N N . VAL A 1 194 ? -6.889 0.127 11.148 1.00 98.69 194 VAL A N 1
ATOM 1465 C CA . VAL A 1 194 ? -5.839 0.602 10.238 1.00 98.69 194 VAL A CA 1
ATOM 1466 C C . VAL A 1 194 ? -4.627 1.111 11.016 1.00 98.69 194 VAL A C 1
ATOM 1468 O O . VAL A 1 194 ? -4.731 2.073 11.770 1.00 98.69 194 VAL A O 1
ATOM 1471 N N . LEU A 1 195 ? -3.460 0.510 10.787 1.00 98.69 195 LEU A N 1
ATOM 1472 C CA . LEU A 1 195 ? -2.182 1.099 11.184 1.00 98.69 195 LEU A CA 1
ATOM 1473 C C . LEU A 1 195 ? -1.689 1.990 10.041 1.00 98.69 195 LEU A C 1
ATOM 1475 O O . LEU A 1 195 ? -1.326 1.482 8.979 1.00 98.69 195 LEU A O 1
ATOM 1479 N N . ALA A 1 196 ? -1.699 3.302 10.253 1.00 98.56 196 ALA A N 1
ATOM 1480 C CA . ALA A 1 196 ? -1.192 4.291 9.311 1.00 98.56 196 ALA A CA 1
ATOM 1481 C C . ALA A 1 196 ? 0.262 4.622 9.665 1.00 98.56 196 ALA A C 1
ATOM 1483 O O . ALA A 1 196 ? 0.529 5.223 10.706 1.00 98.56 196 ALA A O 1
ATOM 1484 N N . ASN A 1 197 ? 1.207 4.217 8.821 1.00 98.56 197 ASN A N 1
ATOM 1485 C CA . ASN A 1 197 ? 2.628 4.462 9.038 1.00 98.56 197 ASN A CA 1
ATOM 1486 C C . ASN A 1 197 ? 3.190 5.431 7.995 1.00 98.56 197 ASN A C 1
ATOM 1488 O O . ASN A 1 197 ? 2.968 5.261 6.799 1.00 98.56 197 ASN A O 1
ATOM 1492 N N . ASP A 1 198 ? 3.989 6.388 8.447 1.00 97.38 198 ASP A N 1
ATOM 1493 C CA . ASP A 1 198 ? 4.846 7.208 7.590 1.00 97.38 198 ASP A CA 1
ATOM 1494 C C . ASP A 1 198 ? 6.245 7.299 8.211 1.00 97.38 198 ASP A C 1
ATOM 1496 O O . ASP A 1 198 ? 6.403 7.070 9.404 1.00 97.38 198 ASP A O 1
ATOM 1500 N N . ALA A 1 199 ? 7.285 7.582 7.432 1.00 96.25 199 ALA A N 1
ATOM 1501 C CA . ALA A 1 199 ? 8.634 7.730 7.985 1.00 96.25 199 ALA A CA 1
ATOM 1502 C C . ALA A 1 199 ? 8.949 9.182 8.379 1.00 96.25 199 ALA A C 1
ATOM 1504 O O . ALA A 1 199 ? 9.882 9.399 9.151 1.00 96.25 199 ALA A O 1
ATOM 1505 N N . ASN A 1 200 ? 8.202 10.160 7.852 1.00 95.19 200 ASN A N 1
ATOM 1506 C CA . ASN A 1 200 ? 8.378 11.571 8.171 1.00 95.19 200 ASN A CA 1
ATOM 1507 C C . ASN A 1 200 ? 7.513 11.954 9.380 1.00 95.19 200 ASN A C 1
ATOM 1509 O O . ASN A 1 200 ? 6.283 11.906 9.323 1.00 95.19 200 ASN A O 1
ATOM 1513 N N . ASP A 1 201 ? 8.152 12.359 10.473 1.00 94.38 201 ASP A N 1
ATOM 1514 C CA . ASP A 1 201 ? 7.471 12.752 11.705 1.00 94.38 201 ASP A CA 1
ATOM 1515 C C . ASP A 1 201 ? 6.718 14.084 11.582 1.00 94.38 201 ASP A C 1
ATOM 1517 O O . ASP A 1 201 ? 5.703 14.271 12.261 1.00 94.38 201 ASP A O 1
ATOM 1521 N N . GLU A 1 202 ? 7.115 14.951 10.649 1.00 94.38 202 GLU A N 1
ATOM 1522 C CA . GLU A 1 202 ? 6.393 16.180 10.293 1.00 94.38 202 GLU A CA 1
ATOM 1523 C C . GLU A 1 202 ? 4.959 15.887 9.817 1.00 94.38 202 GLU A C 1
ATOM 1525 O O . GLU A 1 202 ? 4.040 16.677 10.051 1.00 94.38 202 GLU A O 1
ATOM 1530 N N . ASN A 1 203 ? 4.724 14.711 9.222 1.00 95.06 203 ASN A N 1
ATOM 1531 C CA . ASN A 1 203 ? 3.408 14.311 8.721 1.00 95.06 203 ASN A CA 1
ATOM 1532 C C . ASN A 1 203 ? 2.446 13.908 9.852 1.00 95.06 203 ASN A C 1
ATOM 1534 O O . ASN A 1 203 ? 1.239 13.809 9.618 1.00 95.06 203 ASN A O 1
ATOM 1538 N N . LYS A 1 204 ? 2.936 13.697 11.085 1.00 96.38 204 LYS A N 1
ATOM 1539 C CA . LYS A 1 204 ? 2.138 13.187 12.215 1.00 96.38 204 LYS A CA 1
ATOM 1540 C C . LYS A 1 204 ? 0.847 13.962 12.420 1.00 96.38 204 LYS A C 1
ATOM 1542 O O . LYS A 1 204 ? -0.208 13.352 12.596 1.00 96.38 204 LYS A O 1
ATOM 1547 N N . LYS A 1 205 ? 0.949 15.293 12.445 1.00 96.25 205 LYS A N 1
ATOM 1548 C CA . LYS A 1 205 ? -0.183 16.182 12.714 1.00 96.25 205 LYS A CA 1
ATOM 1549 C C . LYS A 1 205 ? -1.263 15.989 11.651 1.00 96.25 205 LYS A C 1
ATOM 1551 O O . LYS A 1 205 ? -2.375 15.612 12.001 1.00 96.25 205 LYS A O 1
ATOM 1556 N N . VAL A 1 206 ? -0.891 16.115 10.376 1.00 97.19 206 VAL A N 1
ATOM 1557 C CA . VAL A 1 206 ? -1.796 15.954 9.227 1.00 97.19 206 VAL A CA 1
ATOM 1558 C C . VAL A 1 206 ? -2.443 14.566 9.211 1.00 97.19 206 VAL A C 1
ATOM 1560 O O . VAL A 1 206 ? -3.658 14.458 9.061 1.00 97.19 206 VAL A O 1
ATOM 1563 N N . ILE A 1 207 ? -1.664 13.498 9.420 1.00 97.56 207 ILE A N 1
ATOM 1564 C CA . ILE A 1 207 ? -2.186 12.121 9.447 1.00 97.56 207 ILE A CA 1
ATOM 1565 C C . ILE A 1 207 ? -3.206 11.954 10.581 1.00 97.56 207 ILE A C 1
ATOM 1567 O O . ILE A 1 207 ? -4.297 11.427 10.363 1.00 97.56 207 ILE A O 1
ATOM 1571 N N . THR A 1 208 ? -2.866 12.411 11.789 1.00 97.44 208 THR A N 1
ATOM 1572 C CA . THR A 1 208 ? -3.727 12.272 12.974 1.00 97.44 208 THR A CA 1
ATOM 1573 C C . THR A 1 208 ? -5.014 13.080 12.810 1.00 97.44 208 THR A C 1
ATOM 1575 O O . THR A 1 208 ? -6.097 12.559 13.067 1.00 97.44 208 THR A O 1
ATOM 1578 N N . GLU A 1 209 ? -4.921 14.327 12.345 1.00 96.81 209 GLU A N 1
ATOM 1579 C CA . GLU A 1 209 ? -6.079 15.190 12.086 1.00 96.81 209 GLU A CA 1
ATOM 1580 C C . GLU A 1 209 ? -6.998 14.566 11.030 1.00 96.81 209 GLU A C 1
ATOM 1582 O O . GLU A 1 209 ? -8.203 14.445 11.256 1.00 96.81 209 GLU A O 1
ATOM 1587 N N . ASN A 1 210 ? -6.437 14.052 9.934 1.00 97.56 210 ASN A N 1
ATOM 1588 C CA . ASN A 1 210 ? -7.214 13.362 8.909 1.00 97.56 210 ASN A CA 1
ATOM 1589 C C . ASN A 1 210 ? -7.861 12.066 9.401 1.00 97.56 210 ASN A C 1
ATOM 1591 O O . ASN A 1 210 ? -8.952 11.743 8.945 1.00 97.56 210 ASN A O 1
ATOM 1595 N N . LEU A 1 211 ? -7.233 11.306 10.298 1.00 97.25 211 LEU A N 1
ATOM 1596 C CA . LEU A 1 211 ? -7.830 10.086 10.856 1.00 97.25 211 LEU A CA 1
ATOM 1597 C C . LEU A 1 211 ? -8.866 10.378 11.944 1.00 97.25 211 LEU A C 1
ATOM 1599 O O . LEU A 1 211 ? -9.809 9.605 12.109 1.00 97.25 211 LEU A O 1
ATOM 1603 N N . SER A 1 212 ? -8.740 11.506 12.646 1.00 95.38 212 SER A N 1
ATOM 1604 C CA . SER A 1 212 ? -9.658 11.905 13.722 1.00 95.38 212 SER A CA 1
ATOM 1605 C C . SER A 1 212 ? -11.098 12.138 13.257 1.00 95.38 212 SER A C 1
ATOM 1607 O O . SER A 1 212 ? -12.019 12.087 14.068 1.00 95.38 212 SER A O 1
ATOM 1609 N N . GLN A 1 213 ? -11.309 12.339 11.952 1.00 91.38 213 GLN A N 1
ATOM 1610 C CA . GLN A 1 213 ? -12.645 12.451 11.365 1.00 91.38 213 GLN A CA 1
ATOM 1611 C C . GLN A 1 213 ? -13.397 11.111 11.293 1.00 91.38 213 GLN A C 1
ATOM 1613 O O . GLN A 1 213 ? -14.590 11.092 10.999 1.00 91.38 213 GLN A O 1
ATOM 1618 N N . VAL A 1 214 ? -12.709 9.984 11.508 1.00 91.50 214 VAL A N 1
ATOM 1619 C CA . VAL A 1 214 ? -13.315 8.652 11.498 1.00 91.50 214 VAL A CA 1
ATOM 1620 C C . VAL A 1 214 ? -13.860 8.334 12.886 1.00 91.50 214 VAL A C 1
ATOM 1622 O O . VAL A 1 214 ? -13.118 8.324 13.867 1.00 91.50 214 VAL A O 1
ATOM 1625 N N . GLU A 1 215 ? -15.151 8.014 12.955 1.00 83.62 215 GLU A N 1
ATOM 1626 C CA . GLU A 1 215 ? -15.811 7.620 14.200 1.00 83.62 215 GLU A CA 1
ATOM 1627 C C . GLU A 1 215 ? -15.188 6.356 14.816 1.00 83.62 215 GLU A C 1
ATOM 1629 O O . GLU A 1 215 ? -14.831 5.396 14.118 1.00 83.62 215 GLU A O 1
ATOM 1634 N N . SER A 1 216 ? -15.099 6.348 16.148 1.00 80.06 216 SER A N 1
ATOM 1635 C CA . SER A 1 216 ? -14.657 5.190 16.928 1.00 80.06 216 SER A CA 1
ATOM 1636 C C . SER A 1 216 ? -15.555 3.972 16.705 1.00 80.06 216 SER A C 1
ATOM 1638 O O . SER A 1 216 ? -16.741 4.088 16.396 1.00 80.06 216 SER A O 1
ATOM 1640 N N . GLY A 1 217 ? -14.989 2.777 16.885 1.00 70.81 217 GLY A N 1
ATOM 1641 C CA . GLY A 1 217 ? -15.729 1.528 16.730 1.00 70.81 217 GLY A CA 1
ATOM 1642 C C . GLY A 1 217 ? -16.785 1.326 17.815 1.00 70.81 217 GLY A C 1
ATOM 1643 O O . GLY A 1 217 ? -16.745 1.935 18.889 1.00 70.81 217 GLY A O 1
ATOM 1644 N N . SER A 1 218 ? -17.724 0.415 17.553 1.00 67.12 218 SER A N 1
ATOM 1645 C CA . SER A 1 218 ? -18.668 -0.052 18.569 1.00 67.12 218 SER A CA 1
ATOM 1646 C C . SER A 1 218 ? -17.898 -0.607 19.772 1.00 67.12 218 SER A C 1
ATOM 1648 O O . SER A 1 218 ? -17.109 -1.532 19.624 1.00 67.12 218 SER A O 1
ATOM 1650 N N . GLY A 1 219 ? -18.115 -0.037 20.960 1.00 69.94 219 GLY A N 1
ATOM 1651 C CA . GLY A 1 219 ? -17.418 -0.448 22.187 1.00 69.94 219 GLY A CA 1
ATOM 1652 C C . GLY A 1 219 ? -16.172 0.370 22.547 1.00 69.94 219 GLY A C 1
ATOM 1653 O O . GLY A 1 219 ? -15.512 0.041 23.525 1.00 69.94 219 GLY A O 1
ATOM 1654 N N . GLY A 1 220 ? -15.865 1.446 21.813 1.00 72.94 220 GLY A N 1
ATOM 1655 C CA . GLY A 1 220 ? -14.786 2.377 22.171 1.00 72.94 220 GLY A CA 1
ATOM 1656 C C . GLY A 1 220 ? -13.376 1.901 21.810 1.00 72.94 220 GLY A C 1
ATOM 1657 O O . GLY A 1 220 ? -12.406 2.566 22.166 1.00 72.94 220 GLY A O 1
ATOM 1658 N N . GLU A 1 221 ? -13.245 0.784 21.090 1.00 81.75 221 GLU A N 1
ATOM 1659 C CA . GLU A 1 221 ? -11.959 0.342 20.549 1.00 81.75 221 GLU A CA 1
ATOM 1660 C C . GLU A 1 221 ? -11.469 1.309 19.459 1.00 81.75 221 GLU A C 1
ATOM 1662 O O . GLU A 1 221 ? -12.227 1.737 18.577 1.00 81.75 221 GLU A O 1
ATOM 1667 N N . ALA A 1 222 ? -10.181 1.657 19.525 1.00 89.69 222 ALA A N 1
ATOM 1668 C CA . ALA A 1 222 ? -9.539 2.497 18.525 1.00 89.69 222 ALA A CA 1
ATOM 1669 C C . ALA A 1 222 ? -9.496 1.761 17.180 1.00 89.69 222 ALA A C 1
ATOM 1671 O O . ALA A 1 222 ? -8.950 0.664 17.071 1.00 89.69 222 ALA A O 1
ATOM 1672 N N . ARG A 1 223 ? -10.056 2.382 16.138 1.00 95.44 223 ARG A N 1
ATOM 1673 C CA . ARG A 1 223 ? -10.054 1.828 14.774 1.00 95.44 223 ARG A CA 1
ATOM 1674 C C . ARG A 1 223 ? -8.777 2.142 14.006 1.00 95.44 223 ARG A C 1
ATOM 1676 O O . ARG A 1 223 ? -8.597 1.651 12.898 1.00 95.44 223 ARG A O 1
ATOM 1683 N N . TRP A 1 224 ? -7.897 2.966 14.555 1.00 97.69 224 TRP A N 1
ATOM 1684 C CA . TRP A 1 224 ? -6.662 3.330 13.890 1.00 97.69 224 TRP A CA 1
ATOM 1685 C C . TRP A 1 224 ? -5.553 3.650 14.881 1.00 97.69 224 TRP A C 1
ATOM 1687 O O . TRP A 1 224 ? -5.804 4.002 16.032 1.00 97.69 224 TRP A O 1
ATOM 1697 N N . GLU A 1 225 ? -4.322 3.533 14.400 1.00 97.56 225 GLU A N 1
ATOM 1698 C CA . GLU A 1 225 ? -3.105 3.933 15.097 1.00 97.56 225 GLU A CA 1
ATOM 1699 C C . GLU A 1 225 ? -2.158 4.600 14.095 1.00 97.56 225 GLU A C 1
ATOM 1701 O O . GLU A 1 225 ? -2.140 4.235 12.917 1.00 97.56 225 GLU A O 1
ATOM 1706 N N . VAL A 1 226 ? -1.378 5.579 14.560 1.00 98.25 226 VAL A N 1
ATOM 1707 C CA . VAL A 1 226 ? -0.356 6.258 13.754 1.00 98.25 226 VAL A CA 1
ATOM 1708 C C . VAL A 1 226 ? 1.029 5.849 14.238 1.00 98.25 226 VAL A C 1
ATOM 1710 O O . VAL A 1 226 ? 1.343 6.000 15.419 1.00 98.25 226 VAL A O 1
ATOM 1713 N N . SER A 1 227 ? 1.871 5.397 13.312 1.00 98.19 227 SER A N 1
ATOM 1714 C CA . SER A 1 227 ? 3.288 5.108 13.549 1.00 98.19 227 SER A CA 1
ATOM 1715 C C . SER A 1 227 ? 4.172 5.984 12.662 1.00 98.19 227 SER A C 1
ATOM 1717 O O . SER A 1 227 ? 3.803 6.312 11.537 1.00 98.19 227 SER A O 1
ATOM 1719 N N . LEU A 1 228 ? 5.342 6.368 13.179 1.00 97.81 228 LEU A N 1
ATOM 1720 C CA . LEU A 1 228 ? 6.295 7.254 12.502 1.00 97.81 228 LEU A CA 1
ATOM 1721 C C . LEU A 1 228 ? 7.656 6.577 12.385 1.00 97.81 228 LEU A C 1
ATOM 1723 O O . LEU A 1 228 ? 8.597 6.891 13.116 1.00 97.81 228 LEU A O 1
ATOM 1727 N N . THR A 1 229 ? 7.729 5.540 11.560 1.00 97.56 229 THR A N 1
ATOM 1728 C CA . THR A 1 229 ? 8.916 4.689 11.461 1.00 97.56 229 THR A CA 1
ATOM 1729 C C . THR A 1 229 ? 9.141 4.218 10.034 1.00 97.56 229 THR A C 1
ATOM 1731 O O . THR A 1 229 ? 8.231 4.214 9.207 1.00 97.56 229 THR A O 1
ATOM 1734 N N . ASP A 1 230 ? 10.357 3.756 9.748 1.00 97.25 230 ASP A N 1
ATOM 1735 C CA . ASP A 1 230 ? 10.636 3.058 8.497 1.00 97.25 230 ASP A CA 1
ATOM 1736 C C . ASP A 1 230 ? 9.675 1.867 8.284 1.00 97.25 230 ASP A C 1
ATOM 1738 O O . ASP A 1 230 ? 9.408 1.082 9.200 1.00 97.25 230 ASP A O 1
ATOM 1742 N N . ALA A 1 231 ? 9.182 1.712 7.054 1.00 97.38 231 ALA A N 1
ATOM 1743 C CA . ALA A 1 231 ? 8.186 0.699 6.713 1.00 97.38 231 ALA A CA 1
ATOM 1744 C C . ALA A 1 231 ? 8.686 -0.741 6.959 1.00 97.38 231 ALA A C 1
ATOM 1746 O O . ALA A 1 231 ? 7.927 -1.597 7.421 1.00 97.38 231 ALA A O 1
ATOM 1747 N N . ASN A 1 232 ? 9.968 -1.039 6.704 1.00 97.75 232 ASN A N 1
ATOM 1748 C CA . ASN A 1 232 ? 10.526 -2.360 7.014 1.00 97.75 232 ASN A CA 1
ATOM 1749 C C . ASN A 1 232 ? 10.625 -2.585 8.520 1.00 97.75 232 ASN A C 1
ATOM 1751 O O . ASN A 1 232 ? 10.369 -3.703 8.983 1.00 97.75 232 ASN A O 1
ATOM 1755 N N . ARG A 1 233 ? 10.966 -1.539 9.281 1.00 97.94 233 ARG A N 1
ATOM 1756 C CA . ARG A 1 233 ? 11.022 -1.594 10.745 1.00 97.94 233 ARG A CA 1
ATOM 1757 C C . ARG A 1 233 ? 9.659 -1.959 11.328 1.00 97.94 233 ARG A C 1
ATOM 1759 O O . ARG A 1 233 ? 9.585 -2.964 12.033 1.00 97.94 233 ARG A O 1
ATOM 1766 N N . ILE A 1 234 ? 8.591 -1.231 10.990 1.00 98.25 234 ILE A N 1
ATOM 1767 C CA . ILE A 1 234 ? 7.253 -1.509 11.542 1.00 98.25 234 ILE A CA 1
ATOM 1768 C C . ILE A 1 234 ? 6.749 -2.900 11.149 1.00 98.25 234 ILE A C 1
ATOM 1770 O O . ILE A 1 234 ? 6.315 -3.662 12.009 1.00 98.25 234 ILE A O 1
ATOM 1774 N N . MET A 1 235 ? 6.902 -3.302 9.881 1.00 98.38 235 MET A N 1
ATOM 1775 C CA . MET A 1 235 ? 6.491 -4.637 9.428 1.00 98.38 235 MET A CA 1
ATOM 1776 C C . MET A 1 235 ? 7.262 -5.751 10.152 1.00 98.38 235 MET A C 1
ATOM 1778 O O . MET A 1 235 ? 6.685 -6.772 10.536 1.00 98.38 235 MET A O 1
ATOM 1782 N N . THR A 1 236 ? 8.560 -5.556 10.390 1.00 98.25 236 THR A N 1
ATOM 1783 C CA . THR A 1 236 ? 9.379 -6.517 11.140 1.00 98.25 236 THR A CA 1
ATOM 1784 C C . THR A 1 236 ? 8.943 -6.602 12.600 1.00 98.25 236 THR A C 1
ATOM 1786 O O . THR A 1 236 ? 8.801 -7.705 13.127 1.00 98.25 236 THR A O 1
ATOM 1789 N N . GLU A 1 237 ? 8.684 -5.468 13.254 1.00 98.19 237 GLU A N 1
ATOM 1790 C CA . GLU A 1 237 ? 8.183 -5.434 14.631 1.00 98.19 237 GLU A CA 1
ATOM 1791 C C . GLU A 1 237 ? 6.829 -6.134 14.769 1.00 98.19 237 GLU A C 1
ATOM 1793 O O . GLU A 1 237 ? 6.650 -6.947 15.679 1.00 98.19 237 GLU A O 1
ATOM 1798 N N . CYS A 1 238 ? 5.903 -5.877 13.845 1.00 97.81 238 CYS A N 1
ATOM 1799 C CA . CYS A 1 238 ? 4.609 -6.550 13.774 1.00 97.81 238 CYS A CA 1
ATOM 1800 C C . CYS A 1 238 ? 4.776 -8.071 13.648 1.00 97.81 238 CYS A C 1
ATOM 1802 O O . CYS A 1 238 ? 4.187 -8.824 14.424 1.00 97.81 238 CYS A O 1
ATOM 1804 N N . ASN A 1 239 ? 5.663 -8.543 12.765 1.00 97.44 239 ASN A N 1
ATOM 1805 C CA . ASN A 1 239 ? 5.974 -9.970 12.647 1.00 97.44 239 ASN A CA 1
ATOM 1806 C C . ASN A 1 239 ? 6.540 -10.565 13.955 1.00 97.44 239 ASN A C 1
ATOM 1808 O O . ASN A 1 239 ? 6.100 -11.632 14.388 1.00 97.44 239 ASN A O 1
ATOM 1812 N N . LEU A 1 240 ? 7.472 -9.874 14.623 1.00 98.06 240 LEU A N 1
ATOM 1813 C CA . LEU A 1 240 ? 8.054 -10.328 15.896 1.00 98.06 240 LEU A CA 1
ATOM 1814 C C . LEU A 1 240 ? 7.007 -10.419 17.015 1.00 98.06 240 LEU A C 1
ATOM 1816 O O . LEU A 1 240 ? 7.015 -11.374 17.793 1.00 98.06 240 LEU A O 1
ATOM 1820 N N . LYS A 1 241 ? 6.074 -9.464 17.060 1.00 97.94 241 LYS A N 1
ATOM 1821 C CA . LYS A 1 241 ? 4.942 -9.442 18.000 1.00 97.94 241 LYS A CA 1
ATOM 1822 C C . LYS A 1 241 ? 3.812 -10.402 17.607 1.00 97.94 241 LYS A C 1
ATOM 1824 O O . LYS A 1 241 ? 2.859 -10.556 18.364 1.00 97.94 241 LYS A O 1
ATOM 1829 N N . ARG A 1 242 ? 3.921 -11.074 16.452 1.00 97.38 242 ARG A N 1
ATOM 1830 C CA . ARG A 1 242 ? 2.867 -11.901 15.834 1.00 97.38 242 ARG A CA 1
ATOM 1831 C C . ARG A 1 242 ? 1.573 -11.121 15.575 1.00 97.38 242 ARG A C 1
ATOM 1833 O O . ARG A 1 242 ? 0.482 -11.695 15.584 1.00 97.38 242 ARG A O 1
ATOM 1840 N N . ASP A 1 243 ? 1.710 -9.823 15.341 1.00 97.00 243 ASP A N 1
ATOM 1841 C CA . ASP A 1 243 ? 0.618 -8.910 15.055 1.00 97.00 243 ASP A CA 1
ATOM 1842 C C . ASP A 1 243 ? 0.474 -8.722 13.540 1.00 97.00 243 ASP A C 1
ATOM 1844 O O . ASP A 1 243 ? 1.139 -7.892 12.929 1.00 97.00 243 ASP A O 1
ATOM 1848 N N . PHE A 1 244 ? -0.336 -9.576 12.914 1.00 98.00 244 PHE A N 1
ATOM 1849 C CA . PHE A 1 244 ? -0.426 -9.670 11.454 1.00 98.00 244 PHE A CA 1
ATOM 1850 C C . PHE A 1 244 ? -1.619 -8.911 10.869 1.00 98.00 244 PHE A C 1
ATOM 1852 O O . PHE A 1 244 ? -2.706 -8.887 11.461 1.00 98.00 244 PHE A O 1
ATOM 1859 N N . PHE A 1 245 ? -1.449 -8.425 9.639 1.00 98.62 245 PHE A N 1
ATOM 1860 C CA . PHE A 1 245 ? -2.465 -7.685 8.886 1.00 98.62 245 PHE A CA 1
ATOM 1861 C C . PHE A 1 245 ? -3.137 -8.534 7.807 1.00 98.62 245 PHE A C 1
ATOM 1863 O O . PHE A 1 245 ? -2.534 -9.442 7.239 1.00 98.62 245 PHE A O 1
ATOM 1870 N N . ASP A 1 246 ? -4.401 -8.240 7.517 1.00 98.69 246 ASP A N 1
ATOM 1871 C CA . ASP A 1 246 ? -5.159 -8.876 6.437 1.00 98.69 246 ASP A CA 1
ATOM 1872 C C . ASP A 1 246 ? -4.856 -8.244 5.075 1.00 98.69 246 ASP A C 1
ATOM 1874 O O . ASP A 1 246 ? -4.885 -8.937 4.056 1.00 98.69 246 ASP A O 1
ATOM 1878 N N . LEU A 1 247 ? -4.548 -6.945 5.064 1.00 98.88 247 LEU A N 1
ATOM 1879 C CA . LEU A 1 247 ? -4.090 -6.206 3.896 1.00 98.88 247 LEU A CA 1
ATOM 1880 C C . LEU A 1 247 ? -2.882 -5.345 4.271 1.00 98.88 247 LEU A C 1
ATOM 1882 O O . LEU A 1 247 ? -2.922 -4.633 5.270 1.00 98.88 247 LEU A O 1
ATOM 1886 N N . ILE A 1 248 ? -1.826 -5.388 3.463 1.00 98.81 248 ILE A N 1
ATOM 1887 C CA . ILE A 1 248 ? -0.712 -4.435 3.538 1.00 98.81 248 ILE A CA 1
ATOM 1888 C C . ILE A 1 248 ? -0.679 -3.654 2.226 1.00 98.81 248 ILE A C 1
ATOM 1890 O O . ILE A 1 248 ? -0.628 -4.261 1.154 1.00 98.81 248 ILE A O 1
ATOM 1894 N N . ASP A 1 249 ? -0.726 -2.329 2.314 1.00 98.62 249 ASP A N 1
ATOM 1895 C CA . ASP A 1 249 ? -0.610 -1.404 1.187 1.00 98.62 249 ASP A CA 1
ATOM 1896 C C . ASP A 1 249 ? 0.755 -0.707 1.227 1.00 98.62 249 ASP A C 1
ATOM 1898 O O . ASP A 1 249 ? 1.127 -0.089 2.226 1.00 98.62 249 ASP A O 1
ATOM 1902 N N . ILE A 1 250 ? 1.513 -0.846 0.142 1.00 98.00 250 ILE A N 1
ATOM 1903 C CA . ILE A 1 250 ? 2.845 -0.277 -0.045 1.00 98.00 250 ILE A CA 1
ATOM 1904 C C . ILE A 1 250 ? 2.776 0.665 -1.242 1.00 98.00 250 ILE A C 1
ATOM 1906 O O . ILE A 1 250 ? 2.765 0.227 -2.397 1.00 98.00 250 ILE A O 1
ATOM 1910 N N . ASP A 1 251 ? 2.738 1.964 -0.952 1.00 95.00 251 ASP A N 1
ATOM 1911 C CA . ASP A 1 251 ? 2.774 3.040 -1.943 1.00 95.00 251 ASP A CA 1
ATOM 1912 C C . ASP A 1 251 ? 4.092 3.798 -1.881 1.00 95.00 251 ASP A C 1
ATOM 1914 O O . ASP A 1 251 ? 4.160 4.889 -1.323 1.00 95.00 251 ASP A O 1
ATOM 1918 N N . SER A 1 252 ? 5.163 3.209 -2.412 1.00 89.19 252 SER A N 1
ATOM 1919 C CA . SER A 1 252 ? 6.474 3.848 -2.347 1.00 89.19 252 SER A CA 1
ATOM 1920 C C . SER A 1 252 ? 6.812 4.628 -3.619 1.00 89.19 252 SER A C 1
ATOM 1922 O O . SER A 1 252 ? 6.240 4.441 -4.697 1.00 89.19 252 SER A O 1
ATOM 1924 N N . PHE A 1 253 ? 7.792 5.524 -3.499 1.00 84.69 253 PHE A N 1
ATOM 1925 C CA . PHE A 1 253 ? 8.426 6.134 -4.658 1.00 84.69 253 PHE A CA 1
ATOM 1926 C C . PHE A 1 253 ? 9.577 5.262 -5.154 1.00 84.69 253 PHE A C 1
ATOM 1928 O O . PHE A 1 253 ? 10.508 4.942 -4.419 1.00 84.69 253 PHE A O 1
ATOM 1935 N N . GLY A 1 254 ? 9.566 4.956 -6.447 1.00 84.94 254 GLY A N 1
ATOM 1936 C CA . GLY A 1 254 ? 10.603 4.182 -7.110 1.00 84.94 254 GLY A CA 1
ATOM 1937 C C . GLY A 1 254 ? 10.319 2.684 -7.062 1.00 84.94 254 GLY A C 1
ATOM 1938 O O . GLY A 1 254 ? 9.314 2.223 -7.610 1.00 84.94 254 GLY A O 1
ATOM 1939 N N . SER A 1 255 ? 11.258 1.923 -6.500 1.00 79.56 255 SER A N 1
ATOM 1940 C CA . SER A 1 255 ? 11.235 0.457 -6.489 1.00 79.56 255 SER A CA 1
ATOM 1941 C C . SER A 1 255 ? 10.810 -0.083 -5.126 1.00 79.56 255 SER A C 1
ATOM 1943 O O . SER A 1 255 ? 11.492 0.166 -4.137 1.00 79.56 255 SER A O 1
ATOM 1945 N N . ASP A 1 256 ? 9.766 -0.914 -5.091 1.00 75.00 256 ASP A N 1
ATOM 1946 C CA . ASP A 1 256 ? 9.240 -1.487 -3.839 1.00 75.00 256 ASP A CA 1
ATOM 1947 C C . ASP A 1 256 ? 9.914 -2.781 -3.391 1.00 75.00 256 ASP A C 1
ATOM 1949 O O . ASP A 1 256 ? 9.510 -3.382 -2.393 1.00 75.00 256 ASP A O 1
ATOM 1953 N N . SER A 1 257 ? 10.893 -3.279 -4.147 1.00 81.00 257 SER A N 1
ATOM 1954 C CA . SER A 1 257 ? 11.419 -4.623 -3.907 1.00 81.00 257 SER A CA 1
ATOM 1955 C C . SER A 1 257 ? 12.027 -4.808 -2.516 1.00 81.00 257 SER A C 1
ATOM 1957 O O . SER A 1 257 ? 11.971 -5.909 -1.970 1.00 81.00 257 SER A O 1
ATOM 1959 N N . SER A 1 258 ? 12.528 -3.731 -1.908 1.00 86.50 258 SER A N 1
ATOM 1960 C CA . SER A 1 258 ? 13.064 -3.726 -0.545 1.00 86.50 258 SER A CA 1
ATOM 1961 C C . SER A 1 258 ? 12.009 -4.014 0.528 1.00 86.50 258 SER A C 1
ATOM 1963 O O . SER A 1 258 ? 12.367 -4.512 1.592 1.00 86.50 258 SER A O 1
ATOM 1965 N N . PHE A 1 259 ? 10.728 -3.734 0.271 1.00 94.75 259 PHE A N 1
ATOM 1966 C CA . PHE A 1 259 ? 9.650 -3.888 1.253 1.00 94.75 259 PHE A CA 1
ATOM 1967 C C . PHE A 1 259 ? 8.977 -5.264 1.204 1.00 94.75 259 PHE A C 1
ATOM 1969 O O . PHE A 1 259 ? 8.401 -5.709 2.198 1.00 94.75 259 PHE A O 1
ATOM 1976 N N . LEU A 1 260 ? 9.066 -5.962 0.064 1.00 95.06 260 LEU A N 1
ATOM 1977 C CA . LEU A 1 260 ? 8.339 -7.211 -0.199 1.00 95.06 260 LEU A CA 1
ATOM 1978 C C . LEU A 1 260 ? 8.574 -8.271 0.880 1.00 95.06 260 LEU A C 1
ATOM 1980 O O . LEU A 1 260 ? 7.627 -8.884 1.371 1.00 95.06 260 LEU A O 1
ATOM 1984 N N . ARG A 1 261 ? 9.833 -8.477 1.275 1.00 95.12 261 ARG A N 1
ATOM 1985 C CA . ARG A 1 261 ? 10.197 -9.517 2.243 1.00 95.12 261 ARG A CA 1
ATOM 1986 C C . ARG A 1 261 ? 9.579 -9.261 3.618 1.00 95.12 261 ARG A C 1
ATOM 1988 O O . ARG A 1 261 ? 9.016 -10.176 4.215 1.00 95.12 261 ARG A O 1
ATOM 1995 N N . SER A 1 262 ? 9.666 -8.027 4.109 1.00 97.00 262 SER A N 1
ATOM 1996 C CA . SER A 1 262 ? 9.073 -7.620 5.388 1.00 97.00 262 SER A CA 1
ATOM 1997 C C . SER A 1 262 ? 7.549 -7.709 5.335 1.00 97.00 262 SER A C 1
ATOM 1999 O O . SER A 1 262 ? 6.932 -8.233 6.262 1.00 97.00 262 SER A O 1
ATOM 2001 N N . ALA A 1 263 ? 6.953 -7.301 4.214 1.00 97.69 263 ALA A N 1
ATOM 2002 C CA . ALA A 1 263 ? 5.515 -7.368 3.996 1.00 97.69 263 ALA A CA 1
ATOM 2003 C C . ALA A 1 263 ? 4.988 -8.804 4.037 1.00 97.69 263 ALA A C 1
ATOM 2005 O O . ALA A 1 263 ? 4.027 -9.082 4.748 1.00 97.69 263 ALA A O 1
ATOM 2006 N N . PHE A 1 264 ? 5.648 -9.748 3.360 1.00 97.38 264 PHE A N 1
ATOM 2007 C CA . PHE A 1 264 ? 5.250 -11.159 3.412 1.00 97.38 264 PHE A CA 1
ATOM 2008 C C . PHE A 1 264 ? 5.290 -11.746 4.824 1.00 97.38 264 PHE A C 1
ATOM 2010 O O . PHE A 1 264 ? 4.484 -12.619 5.136 1.00 97.38 264 PHE A O 1
ATOM 2017 N N . ASN A 1 265 ? 6.199 -11.276 5.679 1.00 96.44 265 ASN A N 1
ATOM 2018 C CA . ASN A 1 265 ? 6.289 -11.736 7.063 1.00 96.44 265 ASN A CA 1
ATOM 2019 C C . ASN A 1 265 ? 5.233 -11.091 7.975 1.00 96.44 265 ASN A C 1
ATOM 2021 O O . ASN A 1 265 ? 4.778 -11.735 8.913 1.00 96.44 265 ASN A O 1
ATOM 2025 N N . ALA A 1 266 ? 4.828 -9.848 7.709 1.00 97.81 266 ALA A N 1
ATOM 2026 C CA . ALA A 1 266 ? 3.800 -9.140 8.479 1.00 97.81 266 ALA A CA 1
ATOM 2027 C C . ALA A 1 266 ? 2.359 -9.452 8.023 1.00 97.81 266 ALA A C 1
ATOM 2029 O O . ALA A 1 266 ? 1.391 -9.108 8.708 1.00 97.81 266 ALA A O 1
ATOM 2030 N N . LEU A 1 267 ? 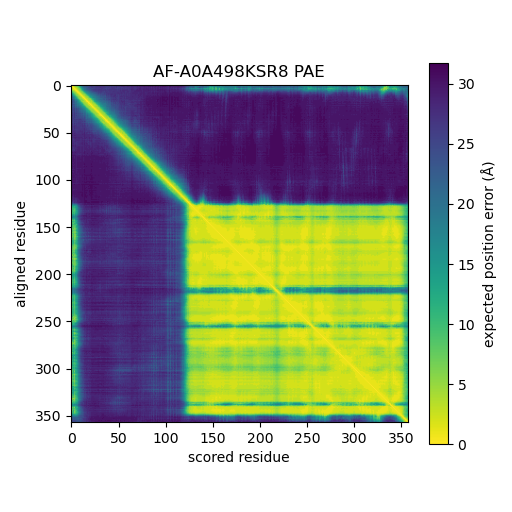2.197 -10.100 6.868 1.00 98.12 267 LEU A N 1
ATOM 2031 C CA . LEU A 1 267 ? 0.897 -10.410 6.288 1.00 98.12 267 LEU A CA 1
ATOM 2032 C C . LEU A 1 267 ? 0.329 -11.727 6.832 1.00 98.12 267 LEU A C 1
ATOM 2034 O O . LEU A 1 267 ? 1.002 -12.757 6.906 1.00 98.12 267 LEU A O 1
ATOM 2038 N N . ARG A 1 268 ? -0.965 -11.727 7.151 1.00 96.44 268 ARG A N 1
ATOM 2039 C CA . ARG A 1 268 ? -1.709 -12.940 7.488 1.00 96.44 268 ARG A CA 1
ATOM 2040 C C . ARG A 1 268 ? -1.824 -13.844 6.261 1.00 96.44 268 ARG A C 1
ATOM 2042 O O . ARG A 1 268 ? -1.941 -13.402 5.121 1.00 96.44 268 ARG A O 1
ATOM 2049 N N . LEU A 1 269 ? -1.864 -15.151 6.496 1.00 93.25 269 LEU A N 1
ATOM 2050 C CA . LEU A 1 269 ? -2.107 -16.119 5.429 1.00 93.25 269 LEU A CA 1
ATOM 2051 C C . LEU A 1 269 ? -3.460 -15.890 4.757 1.00 93.25 269 LEU A C 1
ATOM 2053 O O . LEU A 1 269 ? -4.475 -15.709 5.428 1.00 93.25 269 LEU A O 1
ATOM 2057 N N . ASN A 1 270 ? -3.472 -16.004 3.431 1.00 94.44 270 ASN A N 1
ATOM 2058 C CA . ASN A 1 270 ? -4.581 -15.635 2.549 1.00 94.44 270 ASN A CA 1
ATOM 2059 C C . ASN A 1 270 ? -4.860 -14.126 2.482 1.00 94.44 270 ASN A C 1
ATOM 2061 O O . ASN A 1 270 ? -5.844 -13.747 1.845 1.00 94.44 270 ASN A O 1
ATOM 2065 N N . GLY A 1 271 ? -4.014 -13.298 3.101 1.00 97.88 271 GLY A N 1
ATOM 2066 C CA . GLY A 1 271 ? -4.092 -11.846 3.062 1.00 97.88 271 GLY A CA 1
ATOM 2067 C C . GLY A 1 271 ? -3.733 -11.261 1.699 1.00 97.88 271 GLY A C 1
ATOM 2068 O O . GLY A 1 271 ? -3.337 -11.966 0.757 1.00 97.88 271 GLY A O 1
ATOM 2069 N N . LEU A 1 272 ? -3.905 -9.948 1.613 1.00 98.69 272 LEU A N 1
ATOM 2070 C CA . LEU A 1 272 ? -3.710 -9.143 0.420 1.00 98.69 272 LEU A CA 1
ATOM 2071 C C . LEU A 1 272 ? -2.479 -8.248 0.558 1.00 98.69 272 LEU A C 1
ATOM 2073 O O . LEU A 1 272 ? -2.296 -7.572 1.563 1.00 98.69 272 LEU A O 1
ATOM 2077 N N . LEU A 1 273 ? -1.651 -8.216 -0.475 1.00 98.69 273 LEU A N 1
ATOM 2078 C CA . LEU A 1 273 ? -0.527 -7.299 -0.578 1.00 98.69 273 LEU A CA 1
ATOM 2079 C C . LEU A 1 273 ? -0.751 -6.406 -1.794 1.00 98.69 273 LEU A C 1
ATOM 2081 O O . LEU A 1 273 ? -0.785 -6.901 -2.924 1.00 98.69 273 LEU A O 1
ATOM 2085 N N . TYR A 1 274 ? -0.913 -5.108 -1.559 1.00 98.50 274 TYR A N 1
ATOM 2086 C CA . TYR A 1 274 ? -1.023 -4.112 -2.614 1.00 98.50 274 TYR A CA 1
ATOM 2087 C C . TYR A 1 274 ? 0.297 -3.370 -2.750 1.00 98.50 274 TYR A C 1
ATOM 2089 O O . TYR A 1 274 ? 0.776 -2.776 -1.792 1.00 98.50 274 TYR A O 1
ATOM 2097 N N . VAL A 1 275 ? 0.908 -3.444 -3.929 1.00 97.38 275 VAL A N 1
ATOM 2098 C CA . VAL A 1 275 ? 2.243 -2.888 -4.174 1.00 97.38 275 VAL A CA 1
ATOM 2099 C C . VAL A 1 275 ? 2.167 -1.887 -5.310 1.00 97.38 275 VAL A C 1
ATOM 2101 O O . VAL A 1 275 ? 1.584 -2.191 -6.358 1.00 97.38 275 VAL A O 1
ATOM 2104 N N . THR A 1 276 ? 2.760 -0.713 -5.110 1.00 95.38 276 THR A N 1
ATOM 2105 C CA . THR A 1 276 ? 2.826 0.360 -6.101 1.00 95.38 276 THR A CA 1
ATOM 2106 C C . THR A 1 276 ? 4.260 0.801 -6.356 1.00 95.38 276 THR A C 1
ATOM 2108 O O . THR A 1 276 ? 4.844 1.465 -5.513 1.00 95.38 276 THR A O 1
ATOM 2111 N N . SER A 1 277 ? 4.755 0.557 -7.572 1.00 93.19 277 SER A N 1
ATOM 2112 C CA . SER A 1 277 ? 6.068 1.022 -8.025 1.00 93.19 277 SER A CA 1
ATOM 2113 C C . SER A 1 277 ? 5.923 2.193 -8.986 1.00 93.19 277 SER A C 1
ATOM 2115 O O . SER A 1 277 ? 5.045 2.192 -9.852 1.00 93.19 277 SER A O 1
ATOM 2117 N N . THR A 1 278 ? 6.826 3.168 -8.900 1.00 92.12 278 THR A N 1
ATOM 2118 C CA . THR A 1 278 ? 6.925 4.280 -9.862 1.00 92.12 278 THR A CA 1
ATOM 2119 C C . THR A 1 278 ? 8.201 4.224 -10.713 1.00 92.12 278 THR A C 1
ATOM 2121 O O . THR A 1 278 ? 8.568 5.200 -11.373 1.00 92.12 278 THR A O 1
ATOM 2124 N N . ASP A 1 279 ? 8.888 3.072 -10.749 1.00 88.81 279 ASP A N 1
ATOM 2125 C CA . ASP A 1 279 ? 10.132 2.885 -11.507 1.00 88.81 279 ASP A CA 1
ATOM 2126 C C . ASP A 1 279 ? 9.893 2.682 -13.021 1.00 88.81 279 ASP A C 1
ATOM 2128 O O . ASP A 1 279 ? 10.010 1.596 -13.608 1.00 88.81 279 ASP A O 1
ATOM 2132 N N . GLY A 1 280 ? 9.585 3.794 -13.689 1.00 89.88 280 GLY A N 1
ATOM 2133 C CA . GLY A 1 280 ? 9.492 3.886 -15.147 1.00 89.88 280 GLY A CA 1
ATOM 2134 C C . GLY A 1 280 ? 10.810 3.614 -15.888 1.00 89.88 280 GLY A C 1
ATOM 2135 O O . GLY A 1 280 ? 10.798 3.248 -17.065 1.00 89.88 280 GLY A O 1
ATOM 2136 N N . PHE A 1 281 ? 11.962 3.789 -15.233 1.00 90.44 281 PHE A N 1
ATOM 2137 C CA . PHE A 1 281 ? 13.267 3.609 -15.876 1.00 90.44 281 PHE A CA 1
ATOM 2138 C C . PHE A 1 281 ? 13.628 2.132 -16.018 1.00 90.44 281 PHE A C 1
ATOM 2140 O O . PHE A 1 281 ? 14.108 1.726 -17.084 1.00 90.44 281 PHE A O 1
ATOM 2147 N N . SER A 1 282 ? 13.374 1.337 -14.977 1.00 90.94 282 SER A N 1
ATOM 2148 C CA . SER A 1 282 ? 13.552 -0.118 -15.012 1.00 90.94 282 SER A CA 1
ATOM 2149 C C . SER A 1 282 ? 12.604 -0.779 -16.006 1.00 90.94 282 SER A C 1
ATOM 2151 O O . SER A 1 282 ? 13.043 -1.532 -16.873 1.00 90.94 282 SER A O 1
ATOM 2153 N N . SER A 1 283 ? 11.317 -0.427 -15.959 1.00 90.06 283 SER A N 1
ATOM 2154 C CA . SER A 1 283 ? 10.307 -0.968 -16.884 1.00 90.06 283 SER A CA 1
ATOM 2155 C C . SER A 1 283 ? 10.575 -0.605 -18.349 1.00 90.06 283 SER A C 1
ATOM 2157 O O . SER A 1 283 ? 10.334 -1.410 -19.248 1.00 90.06 283 SER A O 1
ATOM 2159 N N . GLY A 1 284 ? 11.137 0.579 -18.606 1.00 92.06 284 GLY A N 1
ATOM 2160 C CA . GLY A 1 284 ? 11.600 0.996 -19.931 1.00 92.06 284 GLY A CA 1
ATOM 2161 C C . GLY A 1 284 ? 12.905 0.338 -20.398 1.00 92.06 284 GLY A C 1
ATOM 2162 O O . GLY A 1 284 ? 13.375 0.661 -21.488 1.00 92.06 284 GLY A O 1
ATOM 2163 N N . GLY A 1 285 ? 13.527 -0.528 -19.589 1.00 91.81 285 GLY A N 1
ATOM 2164 C CA . GLY A 1 285 ? 14.789 -1.201 -19.911 1.00 91.81 285 GLY A CA 1
ATOM 2165 C C . GLY A 1 285 ? 16.001 -0.271 -19.987 1.00 91.81 285 GLY A C 1
ATOM 2166 O O . GLY A 1 285 ? 16.998 -0.606 -20.623 1.00 91.81 285 GLY A O 1
ATOM 2167 N N . ARG A 1 286 ? 15.930 0.917 -19.369 1.00 92.69 286 ARG A N 1
ATOM 2168 C CA . ARG A 1 286 ? 17.020 1.912 -19.381 1.00 92.69 286 ARG A CA 1
ATOM 2169 C C . ARG A 1 286 ? 18.084 1.645 -18.312 1.00 92.69 286 ARG A C 1
ATOM 2171 O O . ARG A 1 286 ? 19.146 2.256 -18.352 1.00 92.69 286 ARG A O 1
ATOM 2178 N N . ARG A 1 287 ? 17.782 0.775 -17.344 1.00 91.62 287 ARG A N 1
ATOM 2179 C CA . ARG A 1 287 ? 18.615 0.460 -16.172 1.00 91.62 287 ARG A CA 1
ATOM 2180 C C . ARG A 1 287 ? 18.644 -1.052 -15.884 1.00 91.62 287 ARG A C 1
ATOM 2182 O O . ARG A 1 287 ? 18.220 -1.479 -14.813 1.00 91.62 287 ARG A O 1
ATOM 2189 N N . PRO A 1 288 ? 19.101 -1.889 -16.834 1.00 92.31 288 PRO A N 1
ATOM 2190 C CA . PRO A 1 288 ? 18.939 -3.341 -16.745 1.00 92.31 288 PRO A CA 1
ATOM 2191 C C . PRO A 1 288 ? 19.660 -3.972 -15.545 1.00 92.31 288 PRO A C 1
ATOM 2193 O O . PRO A 1 288 ? 19.156 -4.942 -14.984 1.00 92.31 288 PRO A O 1
ATOM 2196 N N . GLN A 1 289 ? 20.801 -3.423 -15.108 1.00 94.00 289 GLN A N 1
ATOM 2197 C CA . GLN A 1 289 ? 21.493 -3.900 -13.904 1.00 94.00 289 GLN A CA 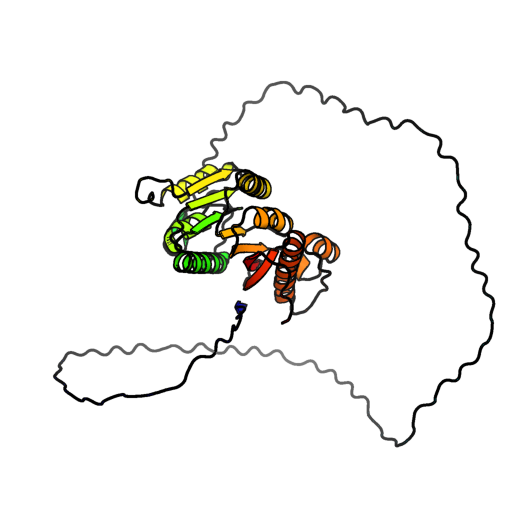1
ATOM 2198 C C . GLN A 1 289 ? 20.683 -3.618 -12.634 1.00 94.00 289 GLN A C 1
ATOM 2200 O O . GLN A 1 289 ? 20.575 -4.487 -11.773 1.00 94.00 289 GLN A O 1
ATOM 2205 N N . GLN A 1 290 ? 20.084 -2.430 -12.522 1.00 91.06 290 GLN A N 1
ATOM 2206 C CA . GLN A 1 290 ? 19.236 -2.071 -11.386 1.00 91.06 290 GLN A CA 1
ATOM 2207 C C . GLN A 1 290 ? 17.951 -2.896 -11.386 1.00 91.06 290 GLN A C 1
ATOM 2209 O O . GLN A 1 290 ? 17.549 -3.373 -10.332 1.00 91.06 290 GLN A O 1
ATOM 2214 N N . THR A 1 291 ? 17.344 -3.140 -12.550 1.00 92.38 291 THR A N 1
ATOM 2215 C CA . THR A 1 291 ? 16.170 -4.019 -12.653 1.00 92.38 291 THR A CA 1
ATOM 2216 C C . THR A 1 291 ? 16.503 -5.456 -12.248 1.00 92.38 291 THR A C 1
ATOM 2218 O O . THR A 1 291 ? 15.717 -6.099 -11.548 1.00 92.38 291 THR A O 1
ATOM 2221 N N . LEU A 1 292 ? 17.692 -5.948 -12.619 1.00 93.62 292 LEU A N 1
ATOM 2222 C CA . LEU A 1 292 ? 18.163 -7.269 -12.211 1.00 93.62 292 LEU A CA 1
ATOM 2223 C C . LEU A 1 292 ? 18.381 -7.338 -10.697 1.00 93.62 292 LEU A C 1
ATOM 2225 O O . LEU A 1 292 ? 17.947 -8.302 -10.080 1.00 93.62 292 LEU A O 1
ATOM 2229 N N . ALA A 1 293 ? 18.999 -6.321 -10.098 1.00 91.69 293 ALA A N 1
ATOM 2230 C CA . ALA A 1 293 ? 19.237 -6.275 -8.658 1.00 91.69 293 ALA A CA 1
ATOM 2231 C C . ALA A 1 293 ? 17.941 -6.117 -7.847 1.00 91.69 293 ALA A C 1
ATOM 2233 O O . ALA A 1 293 ? 17.756 -6.799 -6.846 1.00 91.69 293 ALA A O 1
ATOM 2234 N N . ALA A 1 294 ? 17.043 -5.231 -8.281 1.00 89.56 294 ALA A N 1
ATOM 2235 C CA . ALA A 1 294 ? 15.818 -4.919 -7.560 1.00 89.56 294 ALA A CA 1
ATOM 2236 C C . ALA A 1 294 ? 14.778 -6.028 -7.702 1.00 89.56 294 ALA A C 1
ATOM 2238 O O . ALA A 1 294 ? 14.191 -6.445 -6.712 1.00 89.56 294 ALA A O 1
ATOM 2239 N N . TYR A 1 295 ? 14.547 -6.512 -8.920 1.00 90.94 295 TYR A N 1
ATOM 2240 C CA . TYR A 1 295 ? 13.454 -7.440 -9.180 1.00 90.94 295 TYR A CA 1
ATOM 2241 C C . TYR A 1 295 ? 13.938 -8.849 -9.488 1.00 90.94 295 TYR A C 1
ATOM 2243 O O . TYR A 1 295 ? 13.134 -9.765 -9.391 1.00 90.94 295 TYR A O 1
ATOM 2251 N N . GLY A 1 296 ? 15.198 -9.070 -9.869 1.00 92.19 296 GLY A N 1
ATOM 2252 C CA . GLY A 1 296 ? 15.652 -10.350 -10.427 1.00 92.19 296 GLY A CA 1
ATOM 2253 C C . GLY A 1 296 ? 15.273 -10.521 -11.901 1.00 92.19 296 GLY A C 1
ATOM 2254 O O . GLY A 1 296 ? 15.093 -11.646 -12.362 1.00 92.19 296 GLY A O 1
ATOM 2255 N N . ALA A 1 297 ? 15.086 -9.417 -12.635 1.00 92.19 297 ALA A N 1
ATOM 2256 C CA . ALA A 1 297 ? 14.710 -9.421 -14.047 1.00 92.19 297 ALA A CA 1
ATOM 2257 C C . ALA A 1 297 ? 15.653 -8.543 -14.880 1.00 92.19 297 ALA A C 1
ATOM 2259 O O . ALA A 1 297 ? 15.881 -7.384 -14.554 1.00 92.19 297 ALA A O 1
ATOM 2260 N N . TYR A 1 298 ? 16.165 -9.073 -15.991 1.00 94.00 298 TYR A N 1
ATOM 2261 C CA . TYR A 1 298 ? 16.963 -8.297 -16.940 1.00 94.00 298 TYR A CA 1
ATOM 2262 C C . TYR A 1 298 ? 16.061 -7.768 -18.062 1.00 94.00 298 TYR A C 1
ATOM 2264 O O . TYR A 1 298 ? 15.614 -8.533 -18.917 1.00 94.00 298 TYR A O 1
ATOM 2272 N N . VAL A 1 299 ? 15.761 -6.467 -18.046 1.00 93.19 299 VAL A N 1
ATOM 2273 C CA . VAL A 1 299 ? 14.779 -5.849 -18.954 1.00 93.19 299 VAL A CA 1
ATOM 2274 C C . VAL A 1 299 ? 15.474 -5.049 -20.048 1.00 93.19 299 VAL A C 1
ATOM 2276 O O . VAL A 1 299 ? 16.341 -4.220 -19.782 1.00 93.19 299 VAL A O 1
ATOM 2279 N N . ARG A 1 300 ? 15.060 -5.277 -21.296 1.00 92.94 300 ARG A N 1
ATOM 2280 C CA . ARG A 1 300 ? 15.473 -4.488 -22.461 1.00 92.94 300 ARG A CA 1
ATOM 2281 C C . ARG A 1 300 ? 14.384 -3.484 -22.854 1.00 92.94 300 ARG A C 1
ATOM 2283 O O . ARG A 1 300 ? 13.213 -3.752 -22.592 1.00 92.94 300 ARG A O 1
ATOM 2290 N N . PRO A 1 301 ? 14.731 -2.372 -23.524 1.00 94.75 301 PRO A N 1
ATOM 2291 C CA . PRO A 1 301 ? 13.733 -1.458 -24.070 1.00 94.75 301 PRO A CA 1
ATOM 2292 C C . PRO A 1 301 ? 12.836 -2.162 -25.094 1.00 94.75 301 PRO A C 1
ATOM 2294 O O . PRO A 1 301 ? 13.336 -2.701 -26.080 1.00 94.75 301 PRO A O 1
ATOM 2297 N N . MET A 1 302 ? 11.523 -2.146 -24.855 1.00 93.38 302 MET A N 1
ATOM 2298 C CA . MET A 1 302 ? 10.496 -2.778 -25.693 1.00 93.38 302 MET A CA 1
ATOM 2299 C C . MET A 1 302 ? 9.266 -1.864 -25.817 1.00 93.38 302 MET A C 1
ATOM 2301 O O . MET A 1 302 ? 9.011 -1.070 -24.908 1.00 93.38 302 MET A O 1
ATOM 2305 N N . PRO A 1 303 ? 8.458 -1.986 -26.891 1.00 93.31 303 PRO A N 1
ATOM 2306 C CA . PRO A 1 303 ? 7.276 -1.139 -27.100 1.00 93.31 303 PRO A CA 1
ATOM 2307 C C . PRO A 1 303 ? 6.148 -1.371 -26.078 1.00 93.31 303 PRO A C 1
ATOM 2309 O O . PRO A 1 303 ? 5.257 -0.539 -25.946 1.00 93.31 303 PRO A O 1
ATOM 2312 N N . TYR A 1 304 ? 6.196 -2.475 -25.331 1.00 93.12 304 TYR A N 1
ATOM 2313 C CA . TYR A 1 304 ? 5.247 -2.847 -24.276 1.00 93.12 304 TYR A CA 1
ATOM 2314 C C . TYR A 1 304 ? 5.882 -2.749 -22.874 1.00 93.12 304 TYR A C 1
ATOM 2316 O O . TYR A 1 304 ? 5.641 -3.577 -21.996 1.00 93.12 304 TYR A O 1
ATOM 2324 N N . SER A 1 305 ? 6.692 -1.709 -22.640 1.00 93.44 305 SER A N 1
ATOM 2325 C CA . SER A 1 305 ? 7.358 -1.441 -21.350 1.00 93.44 305 SER A CA 1
ATOM 2326 C C . SER A 1 305 ? 6.401 -1.424 -20.157 1.00 93.44 305 SER A C 1
ATOM 2328 O O . SER A 1 305 ? 6.779 -1.785 -19.047 1.00 93.44 305 SER A O 1
ATOM 2330 N N . ASN A 1 306 ? 5.149 -1.025 -20.381 1.00 94.12 306 ASN A N 1
ATOM 2331 C CA . ASN A 1 306 ? 4.149 -0.927 -19.323 1.00 94.12 306 ASN A CA 1
ATOM 2332 C C . ASN A 1 306 ? 3.771 -2.312 -18.774 1.00 94.12 306 ASN A C 1
ATOM 2334 O O . ASN A 1 306 ? 3.693 -2.512 -17.564 1.00 94.12 306 ASN A O 1
ATOM 2338 N N . GLU A 1 307 ? 3.585 -3.282 -19.667 1.00 94.75 307 GLU A N 1
ATOM 2339 C CA . GLU A 1 307 ? 3.320 -4.672 -19.297 1.00 94.75 307 GLU A CA 1
ATOM 2340 C C . GLU A 1 307 ? 4.564 -5.324 -18.691 1.00 94.75 307 GLU A C 1
ATOM 2342 O O . GLU A 1 307 ? 4.462 -6.001 -17.670 1.00 94.75 307 GLU A O 1
ATOM 2347 N N . LEU A 1 308 ? 5.751 -5.041 -19.244 1.00 94.00 308 LEU A N 1
ATOM 2348 C CA . LEU A 1 308 ? 7.019 -5.494 -18.662 1.00 94.00 308 LEU A CA 1
ATOM 2349 C C . LEU A 1 308 ? 7.214 -4.982 -17.234 1.00 94.00 308 LEU A C 1
ATOM 2351 O O . LEU A 1 308 ? 7.668 -5.740 -16.381 1.00 94.00 308 LEU A O 1
ATOM 2355 N N . GLY A 1 309 ? 6.844 -3.731 -16.957 1.00 93.12 309 GLY A N 1
ATOM 2356 C CA . GLY A 1 309 ? 6.914 -3.156 -15.617 1.00 93.12 309 GLY A CA 1
ATOM 2357 C C . GLY A 1 309 ? 5.988 -3.847 -14.611 1.00 93.12 309 GLY A C 1
ATOM 2358 O O . GLY A 1 309 ? 6.390 -4.128 -13.484 1.00 93.12 309 GLY A O 1
ATOM 2359 N N . LEU A 1 310 ? 4.771 -4.209 -15.024 1.00 95.69 310 LEU A N 1
ATOM 2360 C CA . LEU A 1 310 ? 3.875 -5.013 -14.184 1.00 95.69 310 LEU A CA 1
ATOM 2361 C C . LEU A 1 310 ? 4.419 -6.438 -14.000 1.00 95.69 310 LEU A C 1
ATOM 2363 O O . LEU A 1 310 ? 4.418 -6.966 -12.888 1.00 95.69 310 LEU A O 1
ATOM 2367 N N . GLY A 1 311 ? 4.931 -7.046 -15.072 1.00 95.19 311 GLY A N 1
ATOM 2368 C CA . GLY A 1 311 ? 5.499 -8.392 -15.060 1.00 95.19 311 GLY A CA 1
ATOM 2369 C C . GLY A 1 311 ? 6.753 -8.513 -14.193 1.00 95.19 311 GLY A C 1
ATOM 2370 O O . GLY A 1 311 ? 6.886 -9.487 -13.452 1.00 95.19 311 GLY A O 1
ATOM 2371 N N . MET A 1 312 ? 7.654 -7.525 -14.222 1.00 93.44 312 MET A N 1
ATOM 2372 C CA . MET A 1 312 ? 8.847 -7.520 -13.367 1.00 93.44 312 MET A CA 1
ATOM 2373 C C . MET A 1 312 ? 8.473 -7.388 -11.887 1.00 93.44 312 MET A C 1
ATOM 2375 O O . MET A 1 312 ? 9.062 -8.089 -11.065 1.00 93.44 312 MET A O 1
ATOM 2379 N N . LEU A 1 313 ? 7.466 -6.567 -11.558 1.00 94.62 313 LEU A N 1
ATOM 2380 C CA . LEU A 1 313 ? 6.988 -6.391 -10.186 1.00 94.62 313 LEU A CA 1
ATOM 2381 C C . LEU A 1 313 ? 6.350 -7.682 -9.657 1.00 94.62 313 LEU A C 1
ATOM 2383 O O . LEU A 1 313 ? 6.726 -8.162 -8.588 1.00 94.62 313 LEU A O 1
ATOM 2387 N N . ILE A 1 314 ? 5.460 -8.300 -10.445 1.00 96.38 314 ILE A N 1
ATOM 2388 C CA . ILE A 1 314 ? 4.864 -9.608 -10.127 1.00 96.38 314 ILE A CA 1
ATOM 2389 C C . ILE A 1 314 ? 5.956 -10.669 -9.965 1.00 96.38 314 ILE A C 1
ATOM 2391 O O . ILE A 1 314 ? 5.971 -11.398 -8.976 1.00 96.38 314 ILE A O 1
ATOM 2395 N N . GLY A 1 315 ? 6.888 -10.756 -10.916 1.00 95.38 315 GLY A N 1
ATOM 2396 C CA . GLY A 1 315 ? 7.965 -11.741 -10.893 1.00 95.38 315 GLY A CA 1
ATOM 2397 C C . GLY A 1 315 ? 8.896 -11.574 -9.692 1.00 95.38 315 GLY A C 1
ATOM 2398 O O . GLY A 1 315 ? 9.290 -12.572 -9.091 1.00 95.38 315 GLY A O 1
ATOM 2399 N N . GLY A 1 316 ? 9.223 -10.333 -9.318 1.00 94.50 316 GLY A N 1
ATOM 2400 C CA . GLY A 1 316 ? 10.010 -10.025 -8.122 1.00 94.50 316 GLY A CA 1
ATOM 2401 C C . GLY A 1 316 ? 9.294 -10.463 -6.847 1.00 94.50 316 GLY A C 1
ATOM 2402 O O . GLY A 1 316 ? 9.869 -11.190 -6.041 1.00 94.50 316 GLY A O 1
ATOM 2403 N N . ALA A 1 317 ? 8.006 -10.132 -6.720 1.00 95.56 317 ALA A N 1
ATOM 2404 C CA . ALA A 1 317 ? 7.178 -10.566 -5.597 1.00 95.56 317 ALA A CA 1
ATOM 2405 C C . ALA A 1 317 ? 7.070 -12.094 -5.493 1.00 95.56 317 ALA A C 1
ATOM 2407 O O . ALA A 1 317 ? 7.210 -12.647 -4.405 1.00 95.56 317 ALA A O 1
ATOM 2408 N N . VAL A 1 318 ? 6.875 -12.793 -6.614 1.00 95.44 318 VAL A N 1
ATOM 2409 C CA . VAL A 1 318 ? 6.825 -14.263 -6.644 1.00 95.44 318 VAL A CA 1
ATOM 2410 C C . VAL A 1 318 ? 8.164 -14.877 -6.230 1.00 95.44 318 VAL A C 1
ATOM 2412 O O . VAL A 1 318 ? 8.165 -15.853 -5.477 1.00 95.44 318 VAL A O 1
ATOM 2415 N N . ARG A 1 319 ? 9.297 -14.325 -6.682 1.00 94.12 319 ARG A N 1
ATOM 2416 C CA . ARG A 1 319 ? 10.635 -14.798 -6.288 1.00 94.12 319 ARG A CA 1
ATOM 2417 C C . ARG A 1 319 ? 10.862 -14.656 -4.786 1.00 94.12 319 ARG A C 1
ATOM 2419 O O . ARG A 1 319 ? 11.191 -15.649 -4.140 1.00 94.12 319 ARG A O 1
ATOM 2426 N N . GLU A 1 320 ? 10.621 -13.470 -4.233 1.00 94.25 320 GLU A N 1
ATOM 2427 C CA . GLU A 1 320 ? 10.764 -13.212 -2.794 1.00 94.25 320 GLU A CA 1
ATOM 2428 C C . GLU A 1 320 ? 9.845 -14.112 -1.958 1.00 94.25 320 GLU A C 1
ATOM 2430 O O . GLU A 1 320 ? 10.287 -14.757 -1.006 1.00 94.25 320 GLU A O 1
ATOM 2435 N N . ALA A 1 321 ? 8.579 -14.244 -2.358 1.00 94.62 321 ALA A N 1
ATOM 2436 C CA . ALA A 1 321 ? 7.630 -15.129 -1.693 1.00 94.62 321 ALA A CA 1
ATOM 2437 C C . ALA A 1 321 ? 8.069 -16.599 -1.727 1.00 94.62 321 ALA A C 1
ATOM 2439 O O . ALA A 1 321 ? 7.968 -17.296 -0.717 1.00 94.62 321 ALA A O 1
ATOM 2440 N N . SER A 1 322 ? 8.594 -17.067 -2.862 1.00 93.06 322 SER A N 1
ATOM 2441 C CA . SER A 1 322 ? 9.028 -18.459 -3.030 1.00 93.06 322 SER A CA 1
ATOM 2442 C C . SER A 1 322 ? 10.188 -18.811 -2.099 1.00 93.06 322 SER A C 1
ATOM 2444 O O . SER A 1 322 ? 10.193 -19.897 -1.521 1.00 93.06 322 SER A O 1
ATOM 2446 N N . VAL A 1 323 ? 11.133 -17.884 -1.890 1.00 93.19 323 VAL A N 1
ATOM 2447 C CA . VAL A 1 323 ? 12.239 -18.047 -0.926 1.00 93.19 323 VAL A CA 1
ATOM 2448 C C . VAL A 1 323 ? 11.716 -18.211 0.505 1.00 93.19 323 VAL A C 1
ATOM 2450 O O . VAL A 1 323 ? 12.308 -18.938 1.299 1.00 93.19 323 VAL A O 1
ATOM 2453 N N . LEU A 1 324 ? 10.593 -17.569 0.833 1.00 93.25 324 LEU A N 1
ATOM 2454 C CA . LEU A 1 324 ? 9.934 -17.667 2.138 1.00 93.25 324 LEU A CA 1
ATOM 2455 C C . LEU A 1 324 ? 8.956 -18.856 2.250 1.00 93.25 324 LEU A C 1
ATOM 2457 O O . LEU A 1 324 ? 8.378 -19.074 3.313 1.00 93.25 324 LEU 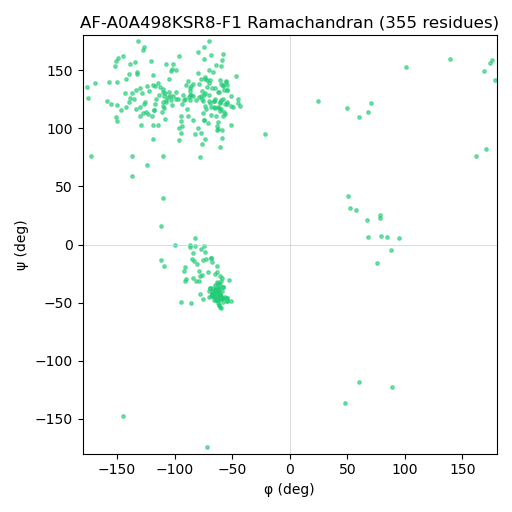A O 1
ATOM 2461 N N . GLY A 1 325 ? 8.762 -19.639 1.183 1.00 92.62 325 GLY A N 1
ATOM 2462 C CA . GLY A 1 325 ? 7.815 -20.762 1.163 1.00 92.62 325 GLY A CA 1
ATOM 2463 C C . GLY A 1 325 ? 6.346 -20.352 0.990 1.00 92.62 325 GLY A C 1
ATOM 2464 O O . GLY A 1 325 ? 5.443 -21.102 1.381 1.00 92.62 325 GLY A O 1
ATOM 2465 N N . TYR A 1 326 ? 6.101 -19.172 0.419 1.00 94.56 326 TYR A N 1
ATOM 2466 C CA . TYR A 1 326 ? 4.772 -18.675 0.082 1.00 94.56 326 TYR A CA 1
ATOM 2467 C C . TYR A 1 326 ? 4.466 -18.815 -1.408 1.00 94.56 326 TYR A C 1
ATOM 2469 O O . TYR A 1 326 ? 5.337 -18.702 -2.273 1.00 94.56 326 TYR A O 1
ATOM 2477 N N . ARG A 1 327 ? 3.176 -18.972 -1.706 1.00 93.81 327 ARG A N 1
ATOM 2478 C CA . ARG A 1 327 ? 2.617 -18.894 -3.053 1.00 93.81 327 ARG A CA 1
ATOM 2479 C C . ARG A 1 327 ? 1.902 -17.561 -3.210 1.00 93.81 327 ARG A C 1
ATOM 2481 O O . ARG A 1 327 ? 1.012 -17.235 -2.427 1.00 93.81 327 ARG A O 1
ATOM 2488 N N . VAL A 1 328 ? 2.247 -16.825 -4.258 1.00 95.00 328 VAL A N 1
ATOM 2489 C CA . VAL A 1 328 ? 1.627 -15.541 -4.597 1.00 95.00 328 VAL A CA 1
ATOM 2490 C C . VAL A 1 328 ? 0.751 -15.704 -5.831 1.00 95.00 328 VAL A C 1
ATOM 2492 O O . VAL A 1 328 ? 1.183 -16.264 -6.835 1.00 95.00 328 VAL A O 1
ATOM 2495 N N . THR A 1 329 ? -0.486 -15.216 -5.754 1.00 95.81 329 THR A N 1
ATOM 2496 C CA . THR A 1 329 ? -1.428 -15.173 -6.881 1.00 95.81 329 THR A CA 1
ATOM 2497 C C . THR A 1 329 ? -1.771 -13.717 -7.188 1.00 95.81 329 THR A C 1
ATOM 2499 O O . THR A 1 329 ? -2.378 -13.064 -6.336 1.00 95.81 329 THR A O 1
ATOM 2502 N N . PRO A 1 330 ? -1.422 -13.187 -8.371 1.00 97.00 330 PRO A N 1
ATOM 2503 C CA . PRO A 1 330 ? -1.899 -11.877 -8.799 1.00 97.00 330 PRO A CA 1
ATOM 2504 C C . PRO A 1 330 ? -3.423 -11.881 -8.929 1.00 97.00 330 PRO A C 1
ATOM 2506 O O . PRO A 1 330 ? -3.985 -12.790 -9.535 1.00 97.00 330 PRO A O 1
ATOM 2509 N N . LEU A 1 331 ? -4.092 -10.884 -8.350 1.00 97.38 331 LEU A N 1
ATOM 2510 C CA . LEU A 1 331 ? -5.540 -10.691 -8.481 1.00 97.38 331 LEU A CA 1
ATOM 2511 C C . LEU A 1 331 ? -5.849 -9.712 -9.611 1.00 97.38 331 LEU A C 1
ATOM 2513 O O . LEU A 1 331 ? -6.651 -10.004 -10.498 1.00 97.38 331 LEU A O 1
ATOM 2517 N N . PHE A 1 332 ? -5.170 -8.567 -9.596 1.00 98.00 332 PHE A N 1
ATOM 2518 C CA . PHE A 1 332 ? -5.193 -7.612 -10.692 1.00 98.00 332 PHE A CA 1
ATOM 2519 C C . PHE A 1 332 ? -3.873 -6.854 -10.788 1.00 98.00 332 PHE A C 1
ATOM 2521 O O . PHE A 1 332 ? -3.108 -6.757 -9.822 1.00 98.00 332 PHE A O 1
ATOM 2528 N N . SER A 1 333 ? -3.642 -6.274 -11.961 1.00 97.31 333 SER A N 1
ATOM 2529 C CA . SER A 1 333 ? -2.564 -5.327 -12.210 1.00 97.31 333 SER A CA 1
ATOM 2530 C C . SER A 1 333 ? -3.091 -4.096 -12.949 1.00 97.31 333 SER A C 1
ATOM 2532 O O . SER A 1 333 ? -4.042 -4.173 -13.734 1.00 97.31 333 SER A O 1
ATOM 2534 N N . TYR A 1 334 ? -2.504 -2.937 -12.656 1.00 96.44 334 TYR A N 1
ATOM 2535 C CA . TYR A 1 334 ? -2.929 -1.653 -13.203 1.00 96.44 334 TYR A CA 1
ATOM 2536 C C . TYR A 1 334 ? -1.734 -0.743 -13.474 1.00 96.44 334 TYR A C 1
ATOM 2538 O O . TYR A 1 334 ? -0.898 -0.515 -12.601 1.00 96.44 334 TYR A O 1
ATOM 2546 N N . TYR A 1 335 ? -1.695 -0.180 -14.679 1.00 96.06 335 TYR A N 1
ATOM 2547 C CA . TYR A 1 335 ? -0.720 0.831 -15.069 1.00 96.06 335 TYR A CA 1
ATOM 2548 C C . TYR A 1 335 ? -1.384 2.203 -15.243 1.00 96.06 335 TYR A C 1
ATOM 2550 O O . TYR A 1 335 ? -2.375 2.329 -15.970 1.00 96.06 335 TYR A O 1
ATOM 2558 N N . SER A 1 336 ? -0.798 3.240 -14.634 1.00 93.12 336 SER A N 1
ATOM 2559 C CA . SER A 1 336 ? -1.192 4.643 -14.831 1.00 93.12 336 SER A CA 1
ATOM 2560 C C . SER A 1 336 ? -0.095 5.441 -15.535 1.00 93.12 336 SER A C 1
ATOM 2562 O O . SER A 1 336 ? 1.057 5.460 -15.098 1.00 93.12 336 SER A O 1
ATOM 2564 N N . TYR A 1 337 ? -0.467 6.143 -16.609 1.00 85.75 337 TYR A N 1
ATOM 2565 C CA . TYR A 1 337 ? 0.474 6.820 -17.507 1.00 85.75 337 TYR A CA 1
ATOM 2566 C C . TYR A 1 337 ? 1.005 8.157 -16.980 1.00 85.75 337 TYR A C 1
ATOM 2568 O O . TYR A 1 337 ? 2.071 8.594 -17.403 1.00 85.75 337 TYR A O 1
ATOM 2576 N N . HIS A 1 338 ? 0.288 8.819 -16.067 1.00 79.06 338 HIS A N 1
ATOM 2577 C CA . HIS A 1 338 ? 0.626 10.183 -15.654 1.00 79.06 338 HIS A CA 1
ATOM 2578 C C . HIS A 1 338 ? 1.938 10.285 -14.850 1.00 79.06 338 HIS A C 1
ATOM 2580 O O . HIS A 1 338 ? 2.449 11.381 -14.642 1.00 79.06 338 HIS A O 1
ATOM 2586 N N . GLY A 1 339 ? 2.528 9.179 -14.397 1.00 73.94 339 GLY A N 1
ATOM 2587 C CA . GLY A 1 339 ? 3.892 9.169 -13.858 1.00 73.94 339 GLY A CA 1
ATOM 2588 C C . GLY A 1 339 ? 4.343 7.742 -13.599 1.00 73.94 339 GLY A C 1
ATOM 2589 O O . GLY A 1 339 ? 4.293 7.331 -12.449 1.00 73.94 339 GLY A O 1
ATOM 2590 N N . PRO A 1 340 ? 4.705 7.021 -14.676 1.00 85.50 340 PRO A N 1
ATOM 2591 C CA . PRO A 1 340 ? 4.546 5.572 -14.867 1.00 85.50 340 PRO A CA 1
ATOM 2592 C C . PRO A 1 340 ? 4.402 4.803 -13.553 1.00 85.50 340 PRO A C 1
ATOM 2594 O O . PRO A 1 340 ? 5.393 4.477 -12.909 1.00 85.50 340 PRO A O 1
ATOM 2597 N N . ILE A 1 341 ? 3.150 4.551 -13.163 1.00 94.00 341 ILE A N 1
ATOM 2598 C CA . ILE A 1 341 ? 2.817 3.872 -11.909 1.00 94.00 341 ILE A CA 1
ATOM 2599 C C . ILE A 1 341 ? 2.369 2.451 -12.224 1.00 94.00 341 ILE A C 1
ATOM 2601 O O . ILE A 1 341 ? 1.437 2.259 -13.007 1.00 94.00 341 ILE A O 1
ATOM 2605 N N . PHE A 1 342 ? 2.991 1.481 -11.573 1.00 95.62 342 PHE A N 1
ATOM 2606 C CA . PHE A 1 342 ? 2.740 0.052 -11.683 1.00 95.62 342 PHE A CA 1
ATOM 2607 C C . PHE A 1 342 ? 2.121 -0.434 -10.383 1.00 95.62 342 PHE A C 1
ATOM 2609 O O . PHE A 1 342 ? 2.775 -0.404 -9.348 1.00 95.62 342 PHE A O 1
ATOM 2616 N N . ARG A 1 343 ? 0.867 -0.878 -10.424 1.00 96.31 343 ARG A N 1
ATOM 2617 C CA . ARG A 1 343 ? 0.160 -1.387 -9.248 1.00 96.31 343 ARG A CA 1
ATOM 2618 C C . ARG A 1 343 ? -0.202 -2.838 -9.427 1.00 96.31 343 ARG A C 1
ATOM 2620 O O . ARG A 1 343 ? -0.694 -3.227 -10.489 1.00 96.31 343 ARG A O 1
ATOM 2627 N N . VAL A 1 344 ? 0.002 -3.625 -8.385 1.00 97.94 344 VAL A N 1
ATOM 2628 C CA . VAL A 1 344 ? -0.326 -5.046 -8.390 1.00 97.94 344 VAL A CA 1
ATOM 2629 C C . VAL A 1 344 ? -0.945 -5.408 -7.052 1.00 97.94 344 VAL A C 1
ATOM 2631 O O . VAL A 1 344 ? -0.355 -5.166 -6.002 1.00 97.94 344 VAL A O 1
ATOM 2634 N N . MET A 1 345 ? -2.127 -6.014 -7.105 1.00 98.50 345 MET A N 1
ATOM 2635 C CA . MET A 1 345 ? -2.751 -6.646 -5.951 1.00 98.50 345 MET A CA 1
ATOM 2636 C C . MET A 1 345 ? -2.452 -8.136 -5.973 1.00 98.50 345 MET A C 1
ATOM 2638 O O . MET A 1 345 ? -2.753 -8.834 -6.945 1.00 98.50 345 MET A O 1
ATOM 2642 N N . LEU A 1 346 ? -1.887 -8.627 -4.882 1.00 98.31 346 LEU A N 1
ATOM 2643 C CA . LEU A 1 346 ? -1.428 -9.994 -4.721 1.00 98.31 346 LEU A CA 1
ATOM 2644 C C . LEU A 1 346 ? -2.188 -10.655 -3.575 1.00 98.31 346 LEU A C 1
ATOM 2646 O O . LEU A 1 346 ? -2.352 -10.069 -2.511 1.00 98.31 346 LEU A O 1
ATOM 2650 N N . ARG A 1 347 ? -2.601 -11.907 -3.759 1.00 97.75 347 ARG A N 1
ATOM 2651 C CA . ARG A 1 347 ? -3.018 -12.782 -2.661 1.00 97.75 347 ARG A CA 1
ATOM 2652 C C . ARG A 1 347 ? -1.864 -13.698 -2.285 1.00 97.75 347 ARG A C 1
ATOM 2654 O O . ARG A 1 347 ? -1.282 -14.341 -3.161 1.00 97.75 347 ARG A O 1
ATOM 2661 N N . VAL A 1 348 ? -1.572 -13.786 -0.993 1.00 96.38 348 VAL A N 1
ATOM 2662 C CA . VAL A 1 348 ? -0.461 -14.590 -0.470 1.00 96.38 348 VAL A CA 1
ATOM 2663 C C . VAL A 1 348 ? -1.008 -15.792 0.287 1.00 96.38 348 VAL A C 1
ATOM 2665 O O . VAL A 1 348 ? -1.774 -15.654 1.238 1.00 96.38 348 VAL A O 1
ATOM 2668 N N . ASN A 1 349 ? -0.622 -16.995 -0.121 1.00 93.06 349 ASN A N 1
ATOM 2669 C CA . ASN A 1 349 ? -1.037 -18.255 0.490 1.00 93.06 349 ASN A CA 1
ATOM 2670 C C . ASN A 1 349 ? 0.189 -19.034 0.987 1.00 93.06 349 ASN A C 1
ATOM 2672 O O . ASN A 1 349 ? 1.299 -18.870 0.477 1.00 93.06 349 ASN A O 1
ATOM 2676 N N . ARG A 1 350 ? -0.015 -19.948 1.943 1.00 85.56 350 ARG A N 1
ATOM 2677 C CA . ARG A 1 350 ? 0.984 -20.990 2.220 1.00 85.56 350 ARG A CA 1
ATOM 2678 C C . ARG A 1 350 ? 1.036 -21.975 1.062 1.00 85.56 350 ARG A C 1
ATOM 2680 O O . ARG A 1 350 ? -0.007 -22.359 0.536 1.00 85.56 350 ARG A O 1
ATOM 2687 N N . GLY A 1 351 ? 2.238 -22.428 0.737 1.00 73.19 351 GLY A N 1
ATOM 2688 C CA . GLY A 1 351 ? 2.447 -23.501 -0.222 1.00 73.19 351 GLY A CA 1
ATOM 2689 C C . GLY A 1 351 ? 3.627 -23.226 -1.135 1.00 73.19 351 GLY A C 1
ATOM 2690 O O . GLY A 1 351 ? 4.049 -22.086 -1.311 1.00 73.19 351 GLY A O 1
ATOM 2691 N N . LYS A 1 352 ? 4.140 -24.302 -1.728 1.00 62.75 352 LYS A N 1
ATOM 2692 C CA . LYS A 1 352 ? 5.081 -24.218 -2.845 1.00 62.75 352 LYS A CA 1
ATOM 2693 C C . LYS A 1 352 ? 4.315 -23.823 -4.118 1.00 62.75 352 LYS A C 1
ATOM 2695 O O . LYS A 1 352 ? 3.080 -23.777 -4.116 1.00 62.75 352 LYS A O 1
ATOM 2700 N N . LEU A 1 353 ? 5.045 -23.496 -5.188 1.00 57.59 353 LEU A N 1
ATOM 2701 C CA . LEU A 1 353 ? 4.462 -23.301 -6.522 1.00 57.59 353 LEU A CA 1
ATOM 2702 C C . LEU A 1 353 ? 3.501 -24.461 -6.839 1.00 57.59 353 LEU A C 1
ATOM 2704 O O . LEU A 1 353 ? 3.753 -25.573 -6.373 1.00 57.59 353 LEU A O 1
ATOM 2708 N N . PRO A 1 354 ? 2.389 -24.212 -7.554 1.00 54.84 354 PRO A N 1
ATOM 2709 C CA . PRO A 1 354 ? 1.439 -25.273 -7.855 1.00 54.84 354 PRO A CA 1
ATOM 2710 C C . PRO A 1 354 ? 2.177 -26.422 -8.544 1.00 54.84 354 PRO A C 1
ATOM 2712 O O . PRO A 1 354 ? 2.782 -26.223 -9.596 1.00 54.84 354 PRO A O 1
ATOM 2715 N N . ASP A 1 355 ? 2.124 -27.611 -7.944 1.00 52.88 355 ASP A N 1
ATOM 2716 C CA . ASP A 1 355 ? 2.383 -28.835 -8.687 1.00 52.88 355 ASP A CA 1
ATOM 2717 C C . ASP A 1 355 ? 1.321 -28.860 -9.791 1.00 52.88 355 ASP A C 1
ATOM 2719 O O . ASP A 1 355 ? 0.126 -28.847 -9.486 1.00 52.88 355 ASP A O 1
ATOM 2723 N N . ASN A 1 356 ? 1.734 -28.805 -11.061 1.00 48.34 356 ASN A N 1
ATOM 2724 C CA . ASN A 1 356 ? 0.831 -29.069 -12.180 1.00 48.34 356 ASN A CA 1
ATOM 2725 C C . ASN A 1 356 ? 0.280 -30.489 -11.980 1.00 48.34 356 ASN A C 1
ATOM 2727 O O . ASN A 1 356 ? 0.973 -31.464 -12.272 1.00 48.34 356 ASN A O 1
ATOM 2731 N N . LYS A 1 357 ? -0.928 -30.590 -11.427 1.00 37.88 357 LYS A N 1
ATOM 2732 C CA . LYS A 1 357 ? -1.732 -31.808 -11.397 1.00 37.88 357 LYS A CA 1
ATOM 2733 C C . LYS A 1 357 ? -2.865 -31.682 -12.389 1.00 37.88 357 LYS A C 1
ATOM 2735 O O . LYS A 1 357 ? -3.502 -30.603 -12.396 1.00 37.88 357 LYS A O 1
#

Sequence (357 aa):
MAVSFCSSASSSAFGQTPLLCGTHQTQASSLPPSSSLVKTQIPNPKVKTQQRANARNSERLQCSDGSIISTPPSNPFDSRHDKLSLRLKPYLLSHFSATPSQNPKFAAVTQYSDSNSKPTLDSDCESVFQTERGLKFDVGGTFFRHESATGRDLGVLAAALYKKSKGKLRVLDALCGCGIRSVRYLVEAEADFVLANDANDENKKVITENLSQVESGSGGEARWEVSLTDANRIMTECNLKRDFFDLIDIDSFGSDSSFLRSAFNALRLNGLLYVTSTDGFSSGGRRPQQTLAAYGAYVRPMPYSNELGLGMLIGGAVREASVLGYRVTPLFSYYSYHGPIFRVMLRVNRGKLPDNK

Solvent-accessible surface area (backbone atoms only — not comparable to full-atom values): 22279 Å² total; per-residue (Å²): 135,58,77,49,71,57,80,80,86,79,88,77,90,78,87,89,87,85,91,86,86,85,87,80,89,86,88,88,89,81,89,89,89,87,90,84,91,80,90,78,87,83,83,82,82,82,85,80,84,78,88,78,83,85,84,87,85,85,82,87,80,84,88,81,89,84,82,87,89,82,83,85,85,82,84,77,90,79,90,79,92,78,92,76,86,79,78,80,76,82,82,78,89,72,84,82,75,88,72,84,83,76,77,84,75,82,75,80,80,74,88,79,78,92,82,76,82,77,78,83,73,80,70,76,69,62,77,42,75,48,74,58,98,87,45,74,38,43,37,40,90,46,73,82,63,76,90,48,49,67,62,52,50,53,51,31,52,52,45,27,54,44,22,73,74,66,78,59,34,34,35,32,28,39,47,28,52,28,26,62,62,46,41,41,33,45,70,77,20,60,33,61,29,33,42,35,19,24,64,56,66,85,40,49,62,45,26,49,58,43,46,66,76,56,79,67,40,93,89,72,48,76,36,60,50,82,46,66,40,53,50,53,56,54,26,44,51,26,35,76,71,68,52,59,23,40,30,41,38,41,59,50,84,34,73,52,56,84,44,50,64,31,47,63,60,17,41,34,83,67,17,38,42,36,42,30,28,38,45,48,50,38,26,41,21,75,35,33,69,57,26,30,71,57,34,72,37,81,40,63,68,53,99,57,22,71,60,47,33,44,49,40,52,52,49,22,51,41,51,55,32,46,77,74,48,27,28,66,42,66,48,34,40,40,58,44,83,94,61,44,31,32,35,39,36,30,36,38,34,82,38,68,75,80,76,92,121

InterPro domains:
  IPR002905 tRNA methyltransferase, Trm1 [PF02005] (144-352)
  IPR002905 tRNA methyltransferase, Trm1 [PS51626] (128-357)
  IPR002905 tRNA methyltransferase, Trm1 [PTHR10631] (115-354)
  IPR029063 S-adenosyl-L-methionine-dependent methyltransferase superfamily [G3DSA:3.40.50.150] (116-357)
  IPR029063 S-adenosyl-L-methionine-dependent methyltransferase superfamily [SSF53335] (129-352)

Mean predicted aligned error: 17.12 Å

Foldseek 3Di:
DDKDFDDDDDDDDDDDDDDDDDDDDDDDDDDDDDDDDDDDDDDDDDDDDDDDDDDDDDDDDDDDDDDDDDDDDDDDDDDDDDDDDPDDDDDDDDDDDDDDDDDDDDDDDDDDDDDDDDDPPPPPQPFDWDDAPRQIATQRPWDDDPLCNVVLVVVLVVLLVLCVVPVAFEEEALAQTLVPSVCSNCPRSVHQAYEYEHQDPVSVVSNCVSNVVRDADDPRDRRYDYYHRHSLVVLQVLLVVVNAGQEYEAADEAACLVNLLSNLSRHDAQGKYKYKHLNLCVLQQVCQVVLCVRQVGRDHHDPVSLVSVLVSNQNSNQVSQQVVQKHKDWRMWDFDDPRTMTITMITIHHHHDDDPD

Radius of gyration: 32.33 Å; Cα contacts (8 Å, |Δi|>4): 498; chains: 1; bounding box: 110×68×86 Å

Secondary structure (DSSP, 8-state):
-EEEE-----------------------------------PPPPPPP-----------------------PPPPPPP-----------PPPP----------PPP---PPPPPP--------------EEEETTEEEE-TTS---GGGHHHHHHHHHHHHHHHHHHS--EEEETT-TTSHHHHHHHHTS--SEEEEEES-GGGHHHHHHHHHTSPPPTTS--SEEEEES-HHHHHHHHHHTT--EEEEEEE-SS--HHHHHHHHHHEEEEEEEEEEE--HHHHTTS-HHHHHHHHS------TTHHHHHHHHHHHHHHHHHHHTTEEEEEEEEEEETTTTEEEEEEEEEESSSPP--

Nearest PDB structures (foldseek):
  3axs-assembly1_A  TM=9.119E-01  e=2.339E-17  Aquifex aeolicus
  2ytz-assembly3_A  TM=8.840E-01  e=4.521E-18  Pyrococcus horikoshii
  2ytz-assembly3_B  TM=8.816E-01  e=1.8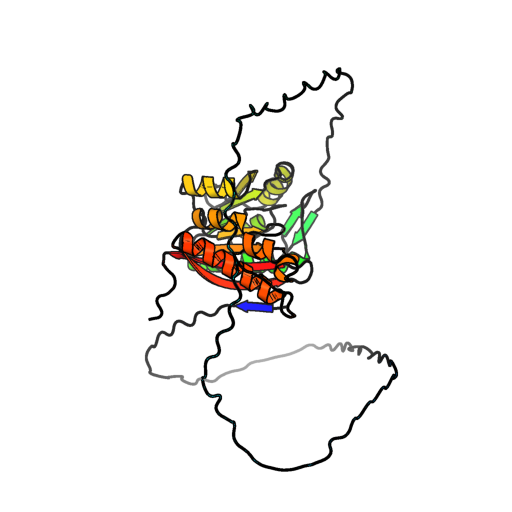33E-17  Pyrococcus horikoshii
  2ejt-assembly1_A  TM=8.709E-01  e=2.339E-17  Pyrococcus horikoshii
  3o4f-assembly2_D  TM=5.718E-01  e=4.061E-05  Escherichia coli K-12

pLDDT: mean 71.86, std 30.11, range [23.03, 98.88]

Organism: Malus domestica (NCBI:txid3750)